Protein AF-A0A3B1AMI7-F1 (afdb_monomer_lite)

Foldseek 3Di:
DDPVLVVLVPQLVVLQVVLVCLVPVPPDPLSVLLSVLSVLRSVLSVLVNVLVVVCVVDPDPVSVVSVVVSVVVNVVSNVSSLVSNLVSLVRSLVVVVPDPPPPPPPPPPDDDDPPDDDDDPDPPPPPDQPLDLDDLVQLQVLLSQLVVLLVVLVVCCVPPPDDVVSVVSNVSSVVSNVSSVVVLLSSLLSLVQLLQVLCVVLVHDQLDNHSCCLRVQCPPPPSVLVSLCSSQLCSQVSLQVSCVSVVHPDGQDNVLSNVLSVLVVVLVDPPSVVVSVCCNSNPSSSVSSSSSSVSSSVSSVSVVVVVD

Sequence (308 aa):
MDFYSITQWIYPVLDLIIMILCFTMLRGRGGIMLGTAFLIMSVFSFSWPISDLLANLYPGDQAEYYYEISTYVGFFTYLISSILIIFGVINISIQLRTNPVSGQVSLQTNNANPYQAPTANIDTSYASYPHNFGNIIFYLIPYTLGLGTISIGLYILFTTYPSDTSLVFILTGLVLILGGSIYLFVIVYRLWAFIINESNRSGLVPSIRTPGQAVGFLFIPLFNFYWVFLVYGKMAVNINAIARQRGATNLMPEGLGVTIPILIVLTIIPYLGFVISLILGLLIVPIFISQAIRMSVSLSQSNQVEST

pLDDT: mean 83.63, std 14.34, range [36.19, 96.88]

Secondary structure (DSSP, 8-state):
--HHHHHHHHHHHHHHHHHHHHHHH--SHHHHHHHHHHHHHHHHHTHHHHHHHHHHHS-SHHHHHHHHHHHHHHHHHHHHHHHHHHHHHHHHHHHHHH-----------PPP-TTPPPPP----------S----THHHHHHHHHHHHHHHHHHHHHHHS-S-HHHHHHHHHHHHHHHHHHHHHHHHHHHHHHHHHHHHHHTT---SSS-HHHHHHGGGSTTHHHHHHIIIIIHHHHHHHHHHHHTT------HHHHHHHHHHHHHTTSTTHHHHHHHHIIIIIHHHHHHHHHHHHHHHHHHHHHHT-

Organism: NCBI:txid652676

Radius of gyration: 24.78 Å; chains: 1; bounding box: 58×41×80 Å

Structure (mmCIF, N/CA/C/O backbone):
data_AF-A0A3B1AMI7-F1
#
_entry.id   AF-A0A3B1AMI7-F1
#
loop_
_atom_site.group_PDB
_atom_site.id
_atom_site.type_symbol
_atom_site.label_atom_id
_atom_site.label_alt_id
_atom_site.label_comp_id
_atom_site.label_asym_id
_atom_site.label_entity_id
_atom_site.label_seq_id
_atom_site.pdbx_PDB_ins_code
_atom_site.Cartn_x
_atom_site.Cartn_y
_atom_site.Cartn_z
_atom_site.occupancy
_atom_site.B_iso_or_equiv
_atom_site.auth_seq_id
_atom_site.auth_comp_id
_atom_site.auth_asym_id
_atom_site.auth_atom_id
_atom_site.pdbx_PDB_model_num
ATOM 1 N N . MET A 1 1 ? 4.886 16.839 -35.634 1.00 60.84 1 MET A N 1
ATOM 2 C CA . MET A 1 1 ? 5.416 16.561 -34.286 1.00 60.84 1 MET A CA 1
ATOM 3 C C . MET A 1 1 ? 4.857 15.208 -33.918 1.00 60.84 1 MET A C 1
ATOM 5 O O . MET A 1 1 ? 3.645 15.097 -33.770 1.00 60.84 1 MET A O 1
ATOM 9 N N . ASP A 1 2 ? 5.696 14.181 -33.939 1.00 84.75 2 ASP A N 1
ATOM 10 C CA . ASP A 1 2 ? 5.226 12.807 -33.785 1.00 84.75 2 ASP A CA 1
ATOM 11 C C . ASP A 1 2 ? 4.868 12.535 -32.325 1.00 84.75 2 ASP A C 1
ATOM 13 O O . ASP A 1 2 ? 5.477 13.082 -31.409 1.00 84.75 2 ASP A O 1
ATOM 17 N N . PHE A 1 3 ? 3.868 11.685 -32.095 1.00 79.31 3 PHE A N 1
ATOM 18 C CA . PHE A 1 3 ? 3.400 11.334 -30.750 1.00 79.31 3 PHE A CA 1
ATOM 19 C C . PHE A 1 3 ? 4.547 10.878 -29.829 1.00 79.31 3 PHE A C 1
ATOM 21 O O . PHE A 1 3 ? 4.565 11.197 -28.642 1.00 79.31 3 PHE A O 1
ATOM 28 N N . TYR A 1 4 ? 5.549 10.213 -30.408 1.00 76.06 4 TYR A N 1
ATOM 29 C CA . TYR A 1 4 ? 6.766 9.783 -29.728 1.00 76.06 4 TYR A CA 1
ATOM 30 C C . TYR A 1 4 ? 7.535 10.941 -29.074 1.00 76.06 4 TYR A C 1
ATOM 32 O O . TYR A 1 4 ? 7.874 10.861 -27.891 1.00 76.06 4 TYR A O 1
ATOM 40 N N . SER A 1 5 ? 7.738 12.058 -29.781 1.00 77.00 5 SER A N 1
ATOM 41 C CA . SER A 1 5 ? 8.480 13.187 -29.212 1.00 77.00 5 SER A CA 1
ATOM 42 C C . SER A 1 5 ? 7.713 13.832 -28.061 1.00 77.00 5 SER A C 1
ATOM 44 O O . SER A 1 5 ? 8.307 14.158 -27.040 1.00 77.00 5 SER A O 1
ATOM 46 N N . ILE A 1 6 ? 6.381 13.916 -28.146 1.00 79.62 6 ILE A N 1
ATOM 47 C CA . ILE A 1 6 ? 5.542 14.420 -27.046 1.00 79.62 6 ILE A CA 1
ATOM 48 C C . ILE A 1 6 ? 5.695 13.542 -25.794 1.00 79.62 6 ILE A C 1
ATOM 50 O O . ILE A 1 6 ? 5.837 14.068 -24.688 1.00 79.62 6 ILE A O 1
ATOM 54 N N . THR A 1 7 ? 5.709 12.214 -25.952 1.00 76.56 7 THR A N 1
ATOM 55 C CA . THR A 1 7 ? 5.853 11.297 -24.809 1.00 76.56 7 THR A CA 1
ATOM 56 C C . THR A 1 7 ? 7.207 11.408 -24.112 1.00 76.56 7 THR A C 1
ATOM 58 O O . THR A 1 7 ? 7.260 11.284 -22.894 1.00 76.56 7 THR A O 1
ATOM 61 N N . GLN A 1 8 ? 8.290 11.723 -24.826 1.00 82.56 8 GLN A N 1
ATOM 62 C CA . GLN A 1 8 ? 9.609 11.875 -24.203 1.00 82.56 8 GLN A CA 1
ATOM 63 C C . GLN A 1 8 ? 9.698 13.096 -23.274 1.00 82.56 8 GLN A C 1
ATOM 65 O O . GLN A 1 8 ? 10.377 13.043 -22.251 1.00 82.56 8 GLN A O 1
ATOM 70 N N . TRP A 1 9 ? 8.977 14.178 -23.580 1.00 84.19 9 TRP A N 1
ATOM 71 C CA . TRP A 1 9 ? 8.972 15.389 -22.749 1.00 84.19 9 TRP A CA 1
ATOM 72 C C . TRP A 1 9 ? 7.997 15.322 -21.570 1.00 84.19 9 TRP A C 1
ATOM 74 O O . TRP A 1 9 ? 8.133 16.097 -20.623 1.00 84.19 9 TRP A O 1
ATOM 84 N N . ILE A 1 10 ? 7.027 14.402 -21.583 1.00 86.94 10 ILE A N 1
ATOM 85 C CA . ILE A 1 10 ? 6.000 14.346 -20.534 1.00 86.94 10 ILE A CA 1
ATOM 86 C C . ILE A 1 10 ? 6.561 13.854 -19.193 1.00 86.94 10 ILE A C 1
ATOM 88 O O . ILE A 1 10 ? 6.197 14.385 -18.145 1.00 86.94 10 ILE A O 1
ATOM 92 N N . TYR A 1 11 ? 7.475 12.881 -19.226 1.00 84.12 11 TYR A N 1
ATOM 93 C CA . TYR A 1 11 ? 8.086 12.286 -18.037 1.00 84.12 11 TYR A CA 1
ATOM 94 C C . TYR A 1 11 ? 8.890 13.295 -17.200 1.00 84.12 11 TYR A C 1
ATOM 96 O O . TYR A 1 11 ? 8.558 13.459 -16.025 1.00 84.12 11 TYR A O 1
ATOM 104 N N . PRO A 1 12 ? 9.865 14.046 -17.758 1.00 86.38 12 PRO A N 1
ATOM 105 C CA . PRO A 1 12 ? 10.635 15.003 -16.964 1.00 86.38 12 PRO A CA 1
ATOM 106 C C . PRO A 1 12 ? 9.773 16.130 -16.389 1.00 86.38 12 PRO A C 1
ATOM 108 O O . PRO A 1 12 ? 10.026 16.581 -15.270 1.00 86.38 12 PRO A O 1
ATOM 111 N N . VAL A 1 13 ? 8.734 16.558 -17.119 1.00 84.88 13 VAL A N 1
ATOM 112 C CA . VAL A 1 13 ? 7.771 17.565 -16.647 1.00 84.88 13 VAL A CA 1
ATOM 113 C C . VAL A 1 13 ? 6.957 17.030 -15.470 1.00 84.88 13 VAL A C 1
ATOM 115 O O . VAL A 1 13 ? 6.789 17.733 -14.473 1.00 84.88 13 VAL A O 1
ATOM 118 N N . LEU A 1 14 ? 6.475 15.790 -15.553 1.00 85.75 14 LEU A N 1
ATOM 119 C CA . LEU A 1 14 ? 5.712 15.156 -14.481 1.00 85.75 14 LEU A CA 1
ATOM 120 C C . LEU A 1 14 ? 6.567 14.964 -13.220 1.00 85.75 14 LEU A C 1
ATOM 122 O O . LEU A 1 14 ? 6.112 15.298 -12.125 1.00 85.75 14 LEU A O 1
ATOM 126 N N . ASP A 1 15 ? 7.820 14.532 -13.372 1.00 88.44 15 ASP A N 1
ATOM 127 C CA . ASP A 1 15 ? 8.773 14.418 -12.261 1.00 88.44 15 ASP A CA 1
ATOM 128 C C . ASP A 1 15 ? 9.023 15.778 -11.584 1.00 88.44 15 ASP A C 1
ATOM 130 O O . ASP A 1 15 ? 9.064 15.868 -10.354 1.00 88.44 15 ASP A O 1
ATOM 134 N N . LEU A 1 16 ? 9.116 16.858 -12.369 1.00 89.25 16 LEU A N 1
ATOM 135 C CA . LEU A 1 16 ? 9.294 18.225 -11.867 1.00 89.25 16 LEU A CA 1
ATOM 136 C C . LEU A 1 16 ? 8.049 18.707 -11.103 1.00 89.25 16 LEU A C 1
ATOM 138 O O . LEU A 1 16 ? 8.167 19.303 -10.030 1.00 89.25 16 LEU A O 1
ATOM 142 N N . ILE A 1 17 ? 6.846 18.395 -11.593 1.00 86.81 17 ILE A N 1
ATOM 143 C CA . ILE A 1 17 ? 5.592 18.695 -10.886 1.00 86.81 17 ILE A CA 1
ATOM 144 C C . ILE A 1 17 ? 5.545 17.960 -9.541 1.00 86.81 17 ILE A C 1
ATOM 146 O O . ILE A 1 17 ? 5.256 18.584 -8.516 1.00 86.81 17 ILE A O 1
ATOM 150 N N . ILE A 1 18 ? 5.863 16.660 -9.513 1.00 84.81 18 ILE A N 1
ATOM 151 C CA . ILE A 1 18 ? 5.889 15.877 -8.267 1.00 84.81 18 ILE A CA 1
ATOM 152 C C . ILE A 1 18 ? 6.947 16.429 -7.308 1.00 84.81 18 ILE A C 1
ATOM 154 O O . ILE A 1 18 ? 6.670 16.584 -6.120 1.00 84.81 18 ILE A O 1
ATOM 158 N N . MET A 1 19 ? 8.123 16.801 -7.813 1.00 93.12 19 MET A N 1
ATOM 159 C CA . MET A 1 19 ? 9.166 17.455 -7.025 1.00 93.12 19 MET A CA 1
ATOM 160 C C . MET A 1 19 ? 8.651 18.745 -6.363 1.00 93.12 19 MET A C 1
ATOM 162 O O . MET A 1 19 ? 8.814 18.916 -5.151 1.00 93.12 19 MET A O 1
ATOM 166 N N . ILE A 1 20 ? 7.997 19.636 -7.121 1.00 87.06 20 ILE A N 1
ATOM 167 C CA . ILE A 1 20 ? 7.407 20.874 -6.580 1.00 87.06 20 ILE A CA 1
ATOM 168 C C . ILE A 1 20 ? 6.352 20.543 -5.519 1.00 87.06 20 ILE A C 1
ATOM 170 O O . ILE A 1 20 ? 6.347 21.157 -4.449 1.00 87.06 20 ILE A O 1
ATOM 174 N N . LEU A 1 21 ? 5.486 19.557 -5.764 1.00 82.12 21 LEU A N 1
ATOM 175 C CA . LEU A 1 21 ? 4.481 19.115 -4.791 1.00 82.12 21 LEU A CA 1
ATOM 176 C C . LEU A 1 21 ? 5.125 18.579 -3.508 1.00 82.12 21 LEU A C 1
ATOM 178 O O . LEU A 1 21 ? 4.680 18.922 -2.412 1.00 82.12 21 LEU A O 1
ATOM 182 N N . CYS A 1 22 ? 6.202 17.800 -3.612 1.00 84.31 22 CYS A N 1
ATOM 183 C CA . CYS A 1 22 ? 6.936 17.317 -2.448 1.00 84.31 22 CYS A CA 1
ATOM 184 C C . CYS A 1 22 ? 7.530 18.474 -1.635 1.00 84.31 22 CYS A C 1
ATOM 186 O O . CYS A 1 22 ? 7.367 18.493 -0.416 1.00 84.31 22 CYS A O 1
ATOM 188 N N . PHE A 1 23 ? 8.153 19.466 -2.278 1.00 85.00 23 PHE A N 1
ATOM 189 C CA . PHE A 1 23 ? 8.721 20.613 -1.560 1.00 85.00 23 PHE A CA 1
ATOM 190 C C . PHE A 1 23 ? 7.662 21.545 -0.960 1.00 85.00 23 PHE A C 1
ATOM 192 O O . PHE A 1 23 ? 7.884 22.115 0.109 1.00 85.00 23 PHE A O 1
ATOM 199 N N . THR A 1 24 ? 6.516 21.705 -1.622 1.00 80.81 24 THR A N 1
ATOM 200 C CA . THR A 1 24 ? 5.463 22.635 -1.185 1.00 80.81 24 THR A CA 1
ATOM 201 C C . THR A 1 24 ? 4.526 22.027 -0.144 1.00 80.81 24 THR A C 1
ATOM 203 O O . THR A 1 24 ? 4.186 22.699 0.830 1.00 80.81 24 THR A O 1
ATOM 206 N N . MET A 1 25 ? 4.122 20.763 -0.308 1.00 83.00 25 MET A N 1
ATOM 207 C CA . MET A 1 25 ? 3.104 20.136 0.542 1.00 83.00 25 MET A CA 1
ATOM 208 C C . MET A 1 25 ? 3.685 19.317 1.698 1.00 83.00 25 MET A C 1
ATOM 210 O O . MET A 1 25 ? 3.048 19.207 2.747 1.00 83.00 25 MET A O 1
ATOM 214 N N . LEU A 1 26 ? 4.888 18.752 1.554 1.00 83.31 26 LEU A N 1
ATOM 215 C CA . LEU A 1 26 ? 5.499 17.902 2.580 1.00 83.31 26 LEU A CA 1
ATOM 216 C C . LEU A 1 26 ? 6.551 18.697 3.364 1.00 83.31 26 LEU A C 1
ATOM 218 O O . LEU A 1 26 ? 7.755 18.587 3.142 1.00 83.31 26 LEU A O 1
ATOM 222 N N . ARG A 1 27 ? 6.101 19.506 4.331 1.00 76.50 27 ARG A N 1
ATOM 223 C CA . ARG A 1 27 ? 7.009 20.208 5.253 1.00 76.50 27 ARG A CA 1
ATOM 224 C C . ARG A 1 27 ? 7.709 19.211 6.184 1.00 76.50 27 ARG A C 1
ATOM 226 O O . ARG A 1 27 ? 7.075 18.617 7.050 1.00 76.50 27 ARG A O 1
ATOM 233 N N . GLY A 1 28 ? 9.026 19.060 6.042 1.00 84.44 28 GLY A N 1
ATOM 234 C CA . GLY A 1 28 ? 9.852 18.255 6.947 1.00 84.44 28 GLY A CA 1
ATOM 235 C C . GLY A 1 28 ? 11.052 17.594 6.271 1.00 84.44 28 GLY A C 1
ATOM 236 O O . GLY A 1 28 ? 11.227 17.676 5.058 1.00 84.44 28 GLY A O 1
ATOM 237 N N . ARG A 1 29 ? 11.878 16.895 7.063 1.00 81.69 29 ARG A N 1
ATOM 238 C CA . ARG A 1 29 ? 13.069 16.184 6.559 1.00 81.69 29 ARG A CA 1
ATOM 239 C C . ARG A 1 29 ? 12.714 15.121 5.515 1.00 81.69 29 ARG A C 1
ATOM 241 O O . ARG A 1 29 ? 13.437 14.970 4.538 1.00 81.69 29 ARG A O 1
ATOM 248 N N . GLY A 1 30 ? 11.590 14.426 5.696 1.00 78.94 30 GLY A N 1
ATOM 249 C CA . GLY A 1 30 ? 11.144 13.405 4.748 1.00 78.94 30 GLY A CA 1
ATOM 250 C C . GLY A 1 30 ? 10.641 13.975 3.417 1.00 78.94 30 GLY A C 1
ATOM 251 O O . GLY A 1 30 ? 10.909 13.392 2.371 1.00 78.94 30 GLY A O 1
ATOM 252 N N . GLY A 1 31 ? 9.997 15.148 3.438 1.00 82.75 31 GLY A N 1
ATOM 253 C CA . GLY A 1 31 ? 9.585 15.848 2.218 1.00 82.75 31 GLY A CA 1
ATOM 254 C C . GLY A 1 31 ? 10.765 16.377 1.406 1.00 82.75 31 GLY A C 1
ATOM 255 O O . GLY A 1 31 ? 10.770 16.230 0.189 1.00 82.75 31 GLY A O 1
ATOM 256 N N . ILE A 1 32 ? 11.811 16.884 2.075 1.00 89.38 32 ILE A N 1
ATOM 257 C CA . ILE A 1 32 ? 13.065 17.283 1.412 1.00 89.38 32 ILE A CA 1
ATOM 258 C C . ILE A 1 32 ? 13.704 16.076 0.719 1.00 89.38 32 ILE A C 1
ATOM 260 O O . ILE A 1 32 ? 14.049 16.170 -0.453 1.00 89.38 32 ILE A O 1
ATOM 264 N N . MET A 1 33 ? 13.822 14.930 1.398 1.00 87.25 33 MET A N 1
ATOM 265 C CA . MET A 1 33 ? 14.400 13.717 0.799 1.00 87.25 33 MET A CA 1
ATOM 266 C C . MET A 1 33 ? 13.621 13.238 -0.433 1.00 87.25 33 MET A C 1
ATOM 268 O O . MET A 1 33 ? 14.236 12.952 -1.458 1.00 87.25 33 MET A O 1
ATOM 272 N N . LEU A 1 34 ? 12.283 13.224 -0.366 1.00 86.81 34 LEU A N 1
ATOM 273 C CA . LEU A 1 34 ? 11.427 12.903 -1.515 1.00 86.81 34 LEU A CA 1
ATOM 274 C C . LEU A 1 34 ? 11.598 13.912 -2.653 1.00 86.81 34 LEU A C 1
ATOM 276 O O . LEU A 1 34 ? 11.837 13.509 -3.787 1.00 86.81 34 LEU A O 1
ATOM 280 N N . GLY A 1 35 ? 11.547 15.212 -2.354 1.00 89.44 35 GLY A N 1
ATOM 281 C CA . GLY A 1 35 ? 11.763 16.265 -3.347 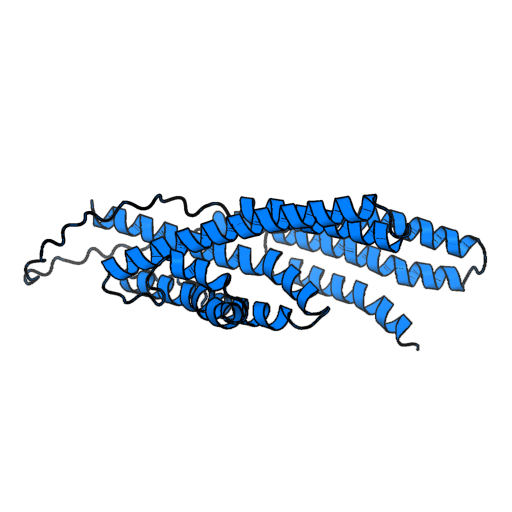1.00 89.44 35 GLY A CA 1
ATOM 282 C C . GLY A 1 35 ? 13.128 16.142 -4.026 1.00 89.44 35 GLY A C 1
ATOM 283 O O . GLY A 1 35 ? 13.220 16.245 -5.243 1.00 89.44 35 GLY A O 1
ATOM 284 N N . THR A 1 36 ? 14.178 15.818 -3.270 1.00 90.44 36 THR A N 1
ATOM 285 C CA . THR A 1 36 ? 15.527 15.614 -3.825 1.00 90.44 36 THR A CA 1
ATOM 286 C C . THR A 1 36 ? 15.578 14.391 -4.745 1.00 90.44 36 THR A C 1
ATOM 288 O O . THR A 1 36 ? 16.195 14.446 -5.804 1.00 90.44 36 THR A O 1
ATOM 291 N N . ALA A 1 37 ? 14.896 13.299 -4.388 1.00 89.75 37 ALA A N 1
ATOM 292 C CA . ALA A 1 37 ? 14.826 12.106 -5.228 1.00 89.75 37 ALA A CA 1
ATOM 293 C C . ALA A 1 37 ? 14.123 12.369 -6.570 1.00 89.75 37 ALA A C 1
ATOM 295 O O . ALA A 1 37 ? 14.611 11.938 -7.617 1.00 89.75 37 ALA A O 1
ATOM 296 N N . PHE A 1 38 ? 13.002 13.100 -6.544 1.00 90.44 38 PHE A N 1
ATOM 297 C CA . PHE A 1 38 ? 12.269 13.486 -7.753 1.00 90.44 38 PHE A CA 1
ATOM 298 C C . PHE A 1 38 ? 13.012 14.533 -8.584 1.00 90.44 38 PHE A C 1
ATOM 300 O O . PHE A 1 38 ? 12.949 14.471 -9.805 1.00 90.44 38 PHE A O 1
ATOM 307 N N . LEU A 1 39 ? 13.776 15.436 -7.960 1.00 91.19 39 LEU A N 1
ATOM 308 C CA . LEU A 1 39 ? 14.684 16.335 -8.678 1.00 91.19 39 LEU A CA 1
ATOM 309 C C . LEU A 1 39 ? 15.724 15.532 -9.469 1.00 91.19 39 LEU A C 1
ATOM 311 O O . LEU A 1 39 ? 15.912 15.771 -10.657 1.00 91.19 39 LEU A O 1
ATOM 315 N N . ILE A 1 40 ? 16.371 14.563 -8.815 1.00 90.44 40 ILE A N 1
ATOM 316 C CA . ILE A 1 40 ? 17.375 13.698 -9.442 1.00 90.44 40 ILE A CA 1
ATOM 317 C C . ILE A 1 40 ? 16.755 12.908 -10.608 1.00 90.44 40 ILE A C 1
ATOM 319 O O . ILE A 1 40 ? 17.350 12.850 -11.683 1.00 90.44 40 ILE A O 1
ATOM 323 N N . MET A 1 41 ? 15.546 12.358 -10.428 1.00 89.94 41 MET A N 1
ATOM 324 C CA . MET A 1 41 ? 14.834 11.673 -11.514 1.00 89.94 41 MET A CA 1
ATOM 325 C C . MET A 1 41 ? 14.454 12.626 -12.644 1.00 89.94 41 MET A C 1
ATOM 327 O O . MET A 1 41 ? 14.696 12.286 -13.789 1.00 89.94 41 MET A O 1
ATOM 331 N N . SER A 1 42 ? 13.961 13.833 -12.351 1.00 90.81 42 SER A N 1
ATOM 332 C CA . SER A 1 42 ? 13.604 14.823 -13.375 1.00 90.81 42 SER A CA 1
ATOM 333 C C . SER A 1 42 ? 14.814 15.215 -14.225 1.00 90.81 42 SER A C 1
ATOM 335 O O . SER A 1 42 ? 14.740 15.166 -15.452 1.00 90.81 42 SER A O 1
ATOM 337 N N . VAL A 1 43 ? 15.954 15.520 -13.589 1.00 89.31 43 VAL A N 1
ATOM 338 C CA . VAL A 1 43 ? 17.211 15.840 -14.291 1.00 89.31 43 VAL A CA 1
ATOM 339 C C . VAL A 1 43 ? 17.635 14.689 -15.200 1.00 89.31 43 VAL A C 1
ATOM 341 O O . VAL A 1 43 ? 18.038 14.923 -16.339 1.00 89.31 43 VAL A O 1
ATOM 344 N N . PHE A 1 44 ? 17.507 13.447 -14.734 1.00 89.25 44 PHE A N 1
ATOM 345 C CA . PHE A 1 44 ? 17.833 12.290 -15.556 1.00 89.25 44 PHE A CA 1
ATOM 346 C C . PHE A 1 44 ? 16.802 12.028 -16.663 1.00 89.25 44 PHE A C 1
ATOM 348 O O . PHE A 1 44 ? 17.184 11.709 -17.783 1.00 89.25 44 PHE A O 1
ATOM 355 N N . SER A 1 45 ? 15.513 12.238 -16.415 1.00 88.00 45 SER A N 1
ATOM 356 C CA . SER A 1 45 ? 14.454 12.134 -17.423 1.00 88.00 45 SER A CA 1
ATOM 357 C C . SER A 1 45 ? 14.662 13.134 -18.573 1.00 88.00 45 SER A C 1
ATOM 359 O O . SER A 1 45 ? 14.301 12.834 -19.708 1.00 88.00 45 SER A O 1
ATOM 361 N N . PHE A 1 46 ? 15.311 14.282 -18.328 1.00 88.25 46 PHE A N 1
ATOM 362 C CA . PHE A 1 46 ? 15.746 15.207 -19.388 1.00 88.25 46 PHE A CA 1
ATOM 363 C C . PHE A 1 46 ? 16.929 14.692 -20.219 1.00 88.25 46 PHE A C 1
ATOM 365 O O . PHE A 1 46 ? 17.128 15.173 -21.335 1.00 88.25 46 PHE A O 1
ATOM 372 N N . SER A 1 47 ? 17.702 13.721 -19.725 1.00 86.62 47 SER A N 1
ATOM 373 C CA . SER A 1 47 ? 18.838 13.175 -20.475 1.00 86.62 47 SER A CA 1
ATOM 374 C C . SER A 1 47 ? 18.392 12.458 -21.750 1.00 86.62 47 SER A C 1
ATOM 376 O O . SER A 1 47 ? 19.058 12.597 -22.765 1.00 86.62 47 SER A O 1
ATOM 378 N N . TRP A 1 48 ? 17.232 11.792 -21.747 1.00 84.38 48 TRP A N 1
ATOM 379 C CA . TRP A 1 48 ? 16.709 11.068 -22.911 1.00 84.38 48 TRP A CA 1
ATOM 380 C C . TRP A 1 48 ? 16.397 11.979 -24.113 1.00 84.38 48 TRP A C 1
ATOM 382 O O . TRP A 1 48 ? 16.953 11.732 -25.184 1.00 84.38 48 TRP A O 1
ATOM 392 N N . PRO A 1 49 ? 15.596 13.058 -23.975 1.00 86.50 49 PRO A N 1
ATOM 393 C CA . PRO A 1 49 ? 15.402 14.025 -25.057 1.00 86.50 49 PRO A CA 1
ATOM 394 C C . PRO A 1 49 ? 16.705 14.677 -25.537 1.00 86.50 49 PRO A C 1
ATOM 396 O O . PRO A 1 49 ? 16.850 14.975 -26.720 1.00 86.50 49 PRO A O 1
ATOM 399 N N . ILE A 1 50 ? 17.658 14.912 -24.627 1.00 83.31 50 ILE A N 1
ATOM 400 C CA . ILE A 1 50 ? 18.962 15.493 -24.974 1.00 83.31 50 ILE A CA 1
ATOM 401 C C . ILE A 1 50 ? 19.803 14.492 -25.771 1.00 83.31 50 ILE A C 1
ATOM 403 O O . ILE A 1 50 ? 20.396 14.876 -26.776 1.00 83.31 50 ILE A O 1
ATOM 407 N N . SER A 1 51 ? 19.837 13.222 -25.363 1.00 83.75 51 SER A N 1
ATOM 408 C CA . SER A 1 51 ? 20.508 12.146 -26.095 1.00 83.75 51 SER A CA 1
ATOM 409 C C . SER A 1 51 ? 19.932 11.992 -27.500 1.00 83.75 51 SER A C 1
ATOM 411 O O . SER A 1 51 ? 20.706 11.884 -28.446 1.00 83.75 51 SER A O 1
ATOM 413 N N . ASP A 1 52 ? 18.608 12.071 -27.658 1.00 85.88 52 ASP A N 1
ATOM 414 C CA . ASP A 1 52 ? 17.956 12.014 -28.972 1.00 85.88 52 ASP A CA 1
ATOM 415 C C . ASP A 1 52 ? 18.307 13.234 -29.843 1.00 85.88 52 ASP A C 1
ATOM 417 O O . ASP A 1 52 ? 18.648 13.106 -31.020 1.00 85.88 52 ASP A O 1
ATOM 421 N N . LEU A 1 53 ? 18.326 14.437 -29.258 1.00 86.31 53 LEU A N 1
ATOM 422 C CA . LEU A 1 53 ? 18.753 15.652 -29.958 1.00 86.31 53 LEU A CA 1
ATOM 423 C C . LEU A 1 53 ? 20.225 15.574 -30.405 1.00 86.31 53 LEU A C 1
ATOM 425 O O . LEU A 1 53 ? 20.548 15.950 -31.531 1.00 86.31 53 LEU A O 1
ATOM 429 N N . LEU A 1 54 ? 21.112 15.065 -29.546 1.00 83.31 54 LEU A N 1
ATOM 430 C CA . LEU A 1 54 ? 22.531 14.876 -29.856 1.00 83.31 54 LEU A CA 1
ATOM 431 C C . LEU A 1 54 ? 22.750 13.788 -30.913 1.00 83.31 54 LEU A C 1
ATOM 433 O O . LEU A 1 54 ? 23.560 13.988 -31.818 1.00 83.31 54 LEU A O 1
ATOM 437 N N . ALA A 1 55 ? 22.006 12.683 -30.844 1.00 85.19 55 ALA A N 1
ATOM 438 C CA . ALA A 1 55 ? 22.054 11.611 -31.835 1.00 85.19 55 ALA A CA 1
ATOM 439 C C . ALA A 1 55 ? 21.648 12.110 -33.232 1.00 85.19 55 ALA A C 1
ATOM 441 O O . ALA A 1 55 ? 22.274 11.747 -34.226 1.00 85.19 55 ALA A O 1
ATOM 442 N N . ASN A 1 56 ? 20.654 13.002 -33.309 1.00 87.38 56 ASN A N 1
ATOM 443 C CA . ASN A 1 56 ? 20.247 13.635 -34.566 1.00 87.38 56 ASN A CA 1
ATOM 444 C C . ASN A 1 56 ? 21.297 14.621 -35.117 1.00 87.38 56 ASN A C 1
ATOM 446 O O . ASN A 1 56 ? 21.383 14.809 -36.330 1.00 87.38 56 ASN A O 1
ATOM 450 N N . LEU A 1 57 ? 22.095 15.256 -34.250 1.00 90.12 57 LEU A N 1
ATOM 451 C CA . LEU A 1 57 ? 23.171 16.175 -34.649 1.00 90.12 57 LEU A CA 1
ATOM 452 C C . LEU A 1 57 ? 24.441 15.445 -35.112 1.00 90.12 57 LEU A C 1
ATOM 454 O O . LEU A 1 57 ? 25.145 15.952 -35.986 1.00 90.12 57 LEU A O 1
ATOM 458 N N . TYR A 1 58 ? 24.727 14.269 -34.547 1.00 88.50 58 TYR A N 1
ATOM 459 C CA . TYR A 1 58 ? 25.922 13.469 -34.832 1.00 88.50 58 TYR A CA 1
ATOM 460 C C . TYR A 1 58 ? 25.549 12.036 -35.249 1.00 88.50 58 TYR A C 1
ATOM 462 O O . TYR A 1 58 ? 25.709 11.100 -34.462 1.00 88.50 58 TYR A O 1
ATOM 470 N N . PRO A 1 59 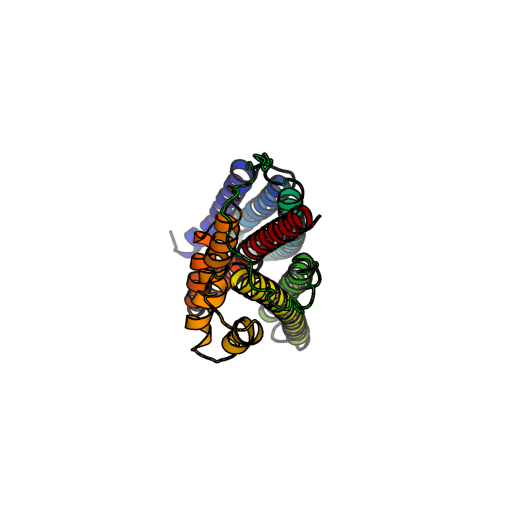? 25.053 11.842 -36.484 1.00 85.62 59 PRO A N 1
ATOM 471 C CA . PRO A 1 59 ? 24.663 10.523 -36.967 1.00 85.62 59 PRO A CA 1
ATOM 472 C C . PRO A 1 59 ? 25.877 9.593 -37.134 1.00 85.62 59 PRO A C 1
ATOM 474 O O . PRO A 1 59 ? 26.919 10.001 -37.649 1.00 85.62 59 PRO A O 1
ATOM 477 N N . GLY A 1 60 ? 25.724 8.329 -36.729 1.00 88.31 60 GLY A N 1
ATOM 478 C CA . GLY A 1 60 ? 26.738 7.271 -36.841 1.00 88.31 60 GLY A CA 1
ATOM 479 C C . GLY A 1 60 ? 27.018 6.572 -35.508 1.00 88.31 60 GLY A C 1
ATOM 480 O O . GLY A 1 60 ? 26.254 6.716 -34.555 1.00 88.31 60 GLY A O 1
ATOM 481 N N . ASP A 1 61 ? 28.142 5.856 -35.427 1.00 86.56 61 ASP A N 1
ATOM 482 C CA . ASP A 1 61 ? 28.529 5.007 -34.282 1.00 86.56 61 ASP A CA 1
ATOM 483 C C . ASP A 1 61 ? 28.607 5.760 -32.937 1.00 86.56 61 ASP A C 1
ATOM 485 O O . ASP A 1 61 ? 28.514 5.166 -31.865 1.00 86.56 61 ASP A O 1
ATOM 489 N N . GLN A 1 62 ? 28.747 7.091 -32.963 1.00 83.25 62 GLN A N 1
ATOM 490 C CA . GLN A 1 62 ? 28.771 7.897 -31.739 1.00 83.25 62 GLN A CA 1
ATOM 491 C C . GLN A 1 62 ? 27.403 7.992 -31.055 1.00 83.25 62 GLN A C 1
ATOM 493 O O . GLN A 1 62 ? 27.355 8.114 -29.832 1.00 83.25 62 GLN A O 1
ATOM 498 N N . ALA A 1 63 ? 26.297 7.899 -31.799 1.00 81.31 63 ALA A N 1
ATOM 499 C CA . ALA A 1 63 ? 24.956 7.942 -31.221 1.00 81.31 63 ALA A CA 1
ATOM 500 C C . ALA A 1 63 ? 24.699 6.736 -30.300 1.00 81.31 63 ALA A C 1
ATOM 502 O O . ALA A 1 63 ? 24.192 6.909 -29.192 1.00 81.31 63 ALA A O 1
ATOM 503 N N . GLU A 1 64 ? 25.112 5.534 -30.717 1.00 85.19 64 GLU A N 1
ATOM 504 C CA . GLU A 1 64 ? 24.976 4.306 -29.920 1.00 85.19 64 GLU A CA 1
ATOM 505 C C . GLU A 1 64 ? 25.732 4.410 -28.589 1.00 85.19 64 GLU A C 1
ATOM 507 O O . GLU A 1 64 ? 25.183 4.087 -27.533 1.00 85.19 64 GLU A O 1
ATOM 512 N N . TYR A 1 65 ? 26.942 4.974 -28.618 1.00 85.56 65 TYR A N 1
ATOM 513 C CA . TYR A 1 65 ? 27.751 5.202 -27.420 1.00 85.56 65 TYR A CA 1
ATOM 514 C C . TYR A 1 65 ? 27.062 6.130 -26.401 1.00 85.56 65 TYR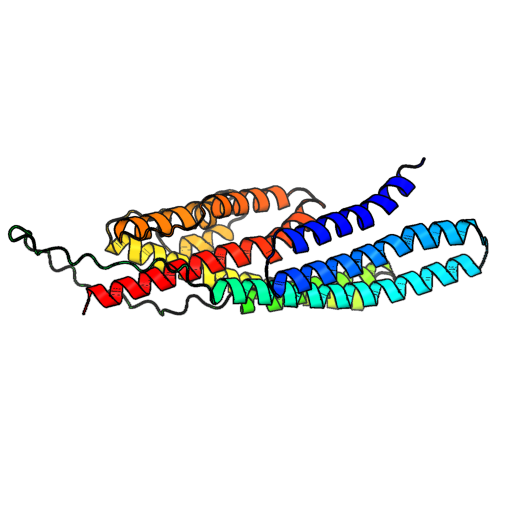 A C 1
ATOM 516 O O . TYR A 1 65 ? 27.094 5.872 -25.194 1.00 85.56 65 TYR A O 1
ATOM 524 N N . TYR A 1 66 ? 26.387 7.192 -26.859 1.00 80.62 66 TYR A N 1
ATOM 525 C CA . TYR A 1 66 ? 25.637 8.085 -25.967 1.00 80.62 66 TYR A CA 1
ATOM 526 C C . TYR A 1 66 ? 24.428 7.399 -25.321 1.00 80.62 66 TYR A C 1
ATOM 528 O O . TYR A 1 66 ? 24.158 7.637 -24.139 1.00 80.62 66 TYR A O 1
ATOM 536 N N . TYR A 1 67 ? 23.717 6.540 -26.057 1.00 83.31 67 TYR A N 1
ATOM 537 C CA . TYR A 1 67 ? 22.595 5.773 -25.508 1.00 83.31 67 TYR A CA 1
ATOM 538 C C . TYR A 1 67 ? 23.050 4.756 -24.463 1.00 83.31 67 TYR A C 1
ATOM 540 O O . TYR A 1 67 ? 22.413 4.623 -23.413 1.00 83.31 67 TYR A O 1
ATOM 548 N N . GLU A 1 68 ? 24.171 4.080 -24.709 1.00 85.00 68 GLU A N 1
ATOM 549 C CA . GLU A 1 68 ? 24.731 3.112 -23.771 1.00 85.00 68 GLU A CA 1
ATOM 550 C C . GLU A 1 68 ? 25.149 3.788 -22.451 1.00 85.00 68 GLU A C 1
ATOM 552 O O . GLU A 1 68 ? 24.722 3.364 -21.372 1.00 85.00 68 GLU A O 1
ATOM 557 N N . ILE A 1 69 ? 25.882 4.907 -22.517 1.00 83.94 69 ILE A N 1
ATOM 558 C CA . ILE A 1 69 ? 26.247 5.684 -21.319 1.00 83.94 69 ILE A CA 1
ATOM 559 C C . ILE A 1 69 ? 25.005 6.179 -20.578 1.00 83.94 69 ILE A C 1
ATOM 561 O O . ILE A 1 69 ? 24.926 6.034 -19.355 1.00 83.94 69 ILE A O 1
ATOM 565 N N . SER A 1 70 ? 24.040 6.760 -21.298 1.00 83.00 70 SER A N 1
ATOM 566 C CA . SER A 1 70 ? 22.810 7.284 -20.694 1.00 83.00 70 SER A CA 1
ATOM 567 C C . SER A 1 70 ? 22.052 6.186 -19.943 1.00 83.00 70 SER A C 1
ATOM 569 O O . SER A 1 70 ? 21.616 6.392 -18.811 1.00 83.00 70 SER A O 1
ATOM 571 N N . THR A 1 71 ? 22.004 4.975 -20.505 1.00 84.31 71 THR A N 1
ATOM 572 C CA . THR A 1 71 ? 21.359 3.812 -19.880 1.00 84.31 71 THR A CA 1
ATOM 573 C C . THR A 1 71 ? 22.023 3.427 -18.554 1.00 84.31 71 THR A C 1
ATOM 575 O O . THR A 1 71 ? 21.329 3.276 -17.543 1.00 84.31 71 THR A O 1
ATOM 578 N N . TYR A 1 72 ? 23.357 3.319 -18.512 1.00 84.00 72 TYR A N 1
ATOM 579 C CA . TYR A 1 72 ? 24.070 2.985 -17.272 1.00 84.00 72 TYR A CA 1
ATOM 580 C C . TYR A 1 72 ? 23.931 4.075 -16.209 1.00 84.00 72 TYR A C 1
ATOM 582 O O . TYR A 1 72 ? 23.637 3.772 -15.050 1.00 84.00 72 TYR A O 1
ATOM 590 N N . VAL A 1 73 ? 24.112 5.343 -16.593 1.00 82.25 73 VAL A N 1
ATOM 591 C CA . VAL A 1 73 ? 23.942 6.480 -15.677 1.00 82.25 73 VAL A CA 1
ATOM 592 C C . VAL A 1 73 ? 22.524 6.478 -15.113 1.00 82.25 73 VAL A C 1
ATOM 594 O O . VAL A 1 73 ? 22.353 6.567 -13.897 1.00 82.25 73 VAL A O 1
ATOM 597 N N . GLY A 1 74 ? 21.525 6.258 -15.968 1.00 84.44 74 GLY A N 1
ATOM 598 C CA . GLY A 1 74 ? 20.126 6.171 -15.576 1.00 84.44 74 GLY A CA 1
ATOM 599 C C . GLY A 1 74 ? 19.848 5.115 -14.542 1.00 84.44 74 GLY A C 1
ATOM 600 O O . GLY A 1 74 ? 19.214 5.405 -13.529 1.00 84.44 74 GLY A O 1
ATOM 601 N N . PHE A 1 75 ? 20.374 3.912 -14.746 1.00 84.56 75 PHE A N 1
ATOM 602 C CA . PHE A 1 75 ? 20.225 2.830 -13.784 1.00 84.56 75 PHE A CA 1
ATOM 603 C C . PHE A 1 75 ? 20.717 3.230 -12.382 1.00 84.56 75 PHE A C 1
ATOM 605 O O . PHE A 1 75 ? 19.977 3.100 -11.401 1.00 84.56 75 PHE A O 1
ATOM 612 N N . PHE A 1 76 ? 21.933 3.776 -12.273 1.00 82.56 76 PHE A N 1
ATOM 613 C CA . PHE A 1 76 ? 22.475 4.212 -10.980 1.00 82.56 76 PHE A CA 1
ATOM 614 C C . PHE A 1 76 ? 21.694 5.386 -10.390 1.00 82.56 76 PHE A C 1
ATOM 616 O O . PHE A 1 76 ? 21.450 5.422 -9.180 1.00 82.56 76 PHE A O 1
ATOM 623 N N . THR A 1 77 ? 21.261 6.327 -11.228 1.00 86.06 77 THR A N 1
ATOM 624 C CA . THR A 1 77 ? 20.442 7.457 -10.797 1.00 86.06 77 THR A CA 1
ATOM 625 C C . THR A 1 77 ? 19.095 6.997 -10.233 1.00 86.06 77 THR A C 1
ATOM 627 O O . THR A 1 77 ? 18.727 7.412 -9.132 1.00 86.06 77 THR A O 1
ATOM 630 N N . TYR A 1 78 ? 18.402 6.073 -10.904 1.00 84.81 78 TYR A N 1
ATOM 631 C CA . TYR A 1 78 ? 17.156 5.487 -10.401 1.00 84.81 78 TYR A CA 1
ATOM 632 C C . TYR A 1 78 ? 17.360 4.719 -9.095 1.00 84.81 78 TYR A C 1
ATOM 63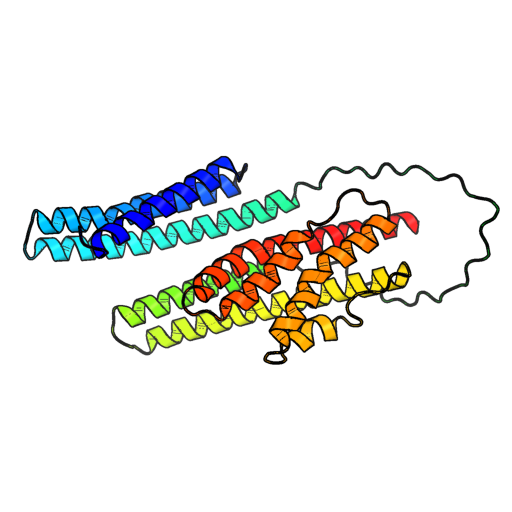4 O O . TYR A 1 78 ? 16.505 4.786 -8.208 1.00 84.81 78 TYR A O 1
ATOM 642 N N . LEU A 1 79 ? 18.493 4.031 -8.933 1.00 80.88 79 LEU A N 1
ATOM 643 C CA . LEU A 1 79 ? 18.822 3.326 -7.696 1.00 80.88 79 LEU A CA 1
ATOM 644 C C . LEU A 1 79 ? 19.002 4.305 -6.525 1.00 80.88 79 LEU A C 1
ATOM 646 O O . LEU A 1 79 ? 18.398 4.117 -5.466 1.00 80.88 79 LEU A O 1
ATOM 650 N N . ILE A 1 80 ? 19.761 5.387 -6.725 1.00 85.12 80 ILE A N 1
ATOM 651 C CA . ILE A 1 80 ? 19.956 6.441 -5.715 1.00 85.12 80 ILE A CA 1
ATOM 652 C C . ILE A 1 80 ? 18.621 7.111 -5.366 1.00 85.12 80 ILE A C 1
ATOM 654 O O . ILE A 1 80 ? 18.288 7.247 -4.184 1.00 85.12 80 ILE A O 1
ATOM 658 N N . SER A 1 81 ? 17.824 7.480 -6.370 1.00 88.75 81 SER A N 1
ATOM 659 C CA . SER A 1 81 ? 16.507 8.084 -6.150 1.00 88.75 81 SER A CA 1
ATOM 660 C C . SER A 1 81 ? 15.558 7.145 -5.411 1.00 88.75 81 SER A C 1
ATOM 662 O O . SER A 1 81 ? 14.866 7.583 -4.494 1.00 88.75 81 SER A O 1
ATOM 664 N N . SER A 1 82 ? 15.569 5.848 -5.722 1.00 82.00 82 SER A N 1
ATOM 665 C CA . SER A 1 82 ? 14.754 4.850 -5.017 1.00 82.00 82 SER A CA 1
ATOM 666 C C . SER A 1 82 ? 15.120 4.764 -3.535 1.00 82.00 82 SER A C 1
ATOM 668 O O . SER A 1 82 ? 14.237 4.758 -2.676 1.00 82.00 82 SER A O 1
ATOM 670 N N . ILE A 1 83 ? 16.417 4.773 -3.211 1.00 84.06 83 ILE A N 1
ATOM 671 C CA . ILE A 1 83 ? 16.898 4.801 -1.823 1.00 84.06 83 ILE A CA 1
ATOM 672 C C . ILE A 1 83 ? 16.402 6.067 -1.108 1.00 84.06 83 ILE A C 1
ATOM 674 O O . ILE A 1 83 ? 15.867 5.983 0.000 1.00 84.06 83 ILE A O 1
ATOM 678 N N . LEU A 1 84 ? 16.522 7.236 -1.743 1.00 85.00 84 LEU A N 1
ATOM 679 C CA . LEU A 1 84 ? 16.066 8.506 -1.170 1.00 85.00 84 LEU A CA 1
ATOM 680 C C . LEU A 1 84 ? 14.548 8.554 -0.961 1.00 85.00 84 LEU A C 1
ATOM 682 O O . LEU A 1 84 ? 14.099 9.054 0.072 1.00 85.00 84 LEU A O 1
ATOM 686 N N . ILE A 1 85 ? 13.760 7.992 -1.881 1.00 86.69 85 ILE A N 1
ATOM 687 C CA . ILE A 1 85 ? 12.305 7.843 -1.725 1.00 86.69 85 ILE A CA 1
ATOM 688 C C . ILE A 1 85 ? 11.999 6.995 -0.492 1.00 86.69 85 ILE A C 1
ATOM 690 O O . ILE A 1 85 ? 11.197 7.408 0.347 1.00 86.69 85 ILE A O 1
ATOM 694 N N . ILE A 1 86 ? 12.667 5.847 -0.337 1.00 81.38 86 ILE A N 1
ATOM 695 C CA . ILE A 1 86 ? 12.471 4.954 0.812 1.00 81.38 86 ILE A CA 1
ATOM 696 C C . ILE A 1 86 ? 12.779 5.693 2.119 1.00 81.38 86 ILE A C 1
ATOM 698 O O . ILE A 1 86 ? 11.945 5.721 3.028 1.00 81.38 86 ILE A O 1
ATOM 702 N N . PHE A 1 87 ? 13.937 6.351 2.213 1.00 83.06 87 PHE A N 1
ATOM 703 C CA . PHE A 1 87 ? 14.299 7.124 3.404 1.00 83.06 87 PHE A CA 1
ATOM 704 C C . PHE A 1 87 ? 13.356 8.304 3.654 1.00 83.06 87 PHE A C 1
ATOM 706 O O . PHE A 1 87 ? 13.031 8.590 4.811 1.00 83.06 87 PHE A O 1
ATOM 713 N N . GLY A 1 88 ? 12.880 8.967 2.601 1.00 83.88 88 GLY A N 1
ATOM 714 C CA . GLY A 1 88 ? 11.899 10.043 2.698 1.00 83.88 88 GLY A CA 1
ATOM 715 C C . GLY A 1 88 ? 10.574 9.557 3.285 1.00 83.88 88 GLY A C 1
ATOM 716 O O . GLY A 1 88 ? 10.087 10.136 4.259 1.00 83.88 88 GLY A O 1
ATOM 717 N N . VAL A 1 89 ? 10.040 8.440 2.782 1.00 81.75 89 VAL A N 1
ATOM 718 C CA . VAL A 1 89 ? 8.802 7.815 3.284 1.00 81.75 89 VAL A CA 1
ATOM 719 C C . VAL A 1 89 ? 8.957 7.345 4.734 1.00 81.75 89 VAL A C 1
ATOM 721 O O . VAL A 1 89 ? 8.059 7.570 5.555 1.00 81.75 89 VAL A O 1
ATOM 724 N N . ILE A 1 90 ? 10.101 6.751 5.091 1.00 79.69 90 ILE A N 1
ATOM 725 C CA . ILE A 1 90 ? 10.401 6.360 6.478 1.00 79.69 90 ILE A CA 1
ATOM 726 C C . ILE A 1 90 ? 10.407 7.595 7.387 1.00 79.69 90 ILE A C 1
ATOM 728 O O . ILE A 1 90 ? 9.758 7.588 8.434 1.00 79.69 90 ILE A O 1
ATOM 732 N N . ASN A 1 91 ? 11.074 8.677 6.982 1.00 82.25 91 ASN A N 1
ATOM 733 C CA . ASN A 1 91 ? 11.131 9.906 7.771 1.00 82.25 91 ASN A CA 1
ATOM 734 C C . ASN A 1 91 ? 9.760 10.570 7.925 1.00 82.25 91 ASN A C 1
ATOM 736 O O . ASN A 1 91 ? 9.437 11.006 9.027 1.00 82.25 91 ASN A O 1
ATOM 740 N N . ILE A 1 92 ? 8.926 10.602 6.879 1.00 80.75 92 ILE A N 1
ATOM 741 C CA . ILE A 1 92 ? 7.536 11.075 6.996 1.00 80.75 92 ILE A CA 1
ATOM 742 C C . ILE A 1 92 ? 6.767 10.197 7.984 1.00 80.75 92 ILE A C 1
ATOM 744 O O . ILE A 1 92 ? 6.083 10.709 8.868 1.00 80.75 92 ILE A O 1
ATOM 748 N N . SER A 1 93 ? 6.923 8.877 7.894 1.00 74.50 93 SER A N 1
ATOM 749 C CA . SER A 1 93 ? 6.262 7.935 8.801 1.00 74.50 93 SER A CA 1
ATOM 750 C C . SER A 1 93 ? 6.663 8.168 10.263 1.00 74.50 93 SER A C 1
ATOM 752 O O . SER A 1 93 ? 5.807 8.109 11.152 1.00 74.50 93 SER A O 1
ATOM 754 N N . ILE A 1 94 ? 7.942 8.467 10.520 1.00 75.44 94 ILE A N 1
ATOM 755 C CA . ILE A 1 94 ? 8.468 8.808 11.851 1.00 75.44 94 ILE A CA 1
ATOM 756 C C . ILE A 1 94 ? 7.987 10.189 12.302 1.00 75.44 94 ILE A C 1
ATOM 758 O O . ILE A 1 94 ? 7.536 10.315 13.434 1.00 75.44 94 ILE A O 1
ATOM 762 N N . GLN A 1 95 ? 8.015 11.211 11.446 1.00 78.25 95 GLN A N 1
ATOM 763 C CA . GLN A 1 95 ? 7.541 12.557 11.800 1.00 78.25 95 GLN A CA 1
ATOM 764 C C . GLN A 1 95 ? 6.056 12.566 12.131 1.00 78.25 95 GLN A C 1
ATOM 766 O O . GLN A 1 95 ? 5.638 13.194 13.103 1.00 78.25 95 GLN A O 1
ATOM 771 N N . LEU A 1 96 ? 5.265 11.798 11.380 1.00 72.00 96 LEU A N 1
ATOM 772 C CA . LEU A 1 96 ? 3.890 11.554 11.759 1.00 72.00 96 LEU A CA 1
ATOM 773 C C . LEU A 1 96 ? 3.866 10.965 13.179 1.00 72.00 96 LEU A C 1
ATOM 775 O O . LEU A 1 96 ? 3.002 11.361 13.943 1.00 72.00 96 LEU A O 1
ATOM 779 N N . ARG A 1 97 ? 4.794 10.053 13.569 1.00 67.25 97 ARG A N 1
ATOM 780 C CA . ARG A 1 97 ? 4.827 9.330 14.881 1.00 67.25 97 ARG A CA 1
ATOM 781 C C . ARG A 1 97 ? 5.126 10.249 16.045 1.00 67.25 97 ARG A C 1
ATOM 783 O O . ARG A 1 97 ? 4.505 10.091 17.088 1.00 67.25 97 ARG A O 1
ATOM 790 N N . THR A 1 98 ? 6.036 11.185 15.847 1.00 62.69 98 THR A N 1
ATOM 791 C CA . THR A 1 98 ? 6.539 12.057 16.907 1.00 62.69 98 THR A CA 1
ATOM 792 C C . THR A 1 98 ? 5.698 13.304 17.134 1.00 62.69 98 THR A C 1
ATOM 794 O O . THR A 1 98 ? 5.925 13.973 18.131 1.00 62.69 98 THR A O 1
ATOM 797 N N . ASN A 1 99 ? 4.741 13.612 16.254 1.00 47.41 99 ASN A N 1
ATOM 798 C CA . ASN A 1 99 ? 3.718 14.621 16.510 1.00 47.41 99 ASN A CA 1
ATOM 799 C C . ASN A 1 99 ? 2.459 13.921 17.047 1.00 47.41 99 ASN A C 1
ATOM 801 O O . ASN A 1 99 ? 1.557 13.613 16.258 1.00 47.41 99 ASN A O 1
ATOM 805 N N . PRO A 1 100 ? 2.357 13.625 18.360 1.00 47.09 100 PRO A N 1
ATOM 806 C CA . PRO A 1 100 ? 1.044 13.433 18.942 1.00 47.09 100 PRO A CA 1
ATOM 807 C C . PRO A 1 100 ? 0.307 14.745 18.693 1.00 47.09 100 PRO A C 1
ATOM 809 O O . PRO A 1 100 ? 0.779 15.812 19.079 1.00 47.09 100 PRO A O 1
ATOM 812 N N . VAL A 1 101 ? -0.809 14.679 17.968 1.00 52.69 101 VAL A N 1
ATOM 813 C CA . VAL A 1 101 ? -1.754 15.789 17.920 1.00 52.69 101 VAL A CA 1
ATOM 814 C C . VAL A 1 101 ? -2.008 16.148 19.374 1.00 52.69 101 VAL A C 1
ATOM 816 O O . VAL A 1 101 ? -2.544 15.337 20.126 1.00 52.69 101 VAL A O 1
ATOM 819 N N . SER A 1 102 ? -1.530 17.320 19.776 1.00 44.31 102 SER A N 1
ATOM 820 C CA . SER A 1 102 ? -1.637 17.890 21.110 1.00 44.31 102 SER A CA 1
ATOM 821 C C . SER A 1 102 ? -3.085 18.304 21.378 1.00 44.31 102 SER A C 1
ATOM 823 O O . SER A 1 102 ? -3.373 19.452 21.690 1.00 44.31 102 SER A O 1
ATOM 825 N N . GLY A 1 103 ? -4.017 17.369 21.210 1.00 48.19 103 GLY A N 1
ATOM 826 C CA . GLY A 1 103 ? -5.302 17.399 21.872 1.00 48.19 103 GLY A CA 1
ATOM 827 C C . GLY A 1 103 ? -5.051 16.892 23.277 1.00 48.19 103 GLY A C 1
ATOM 828 O O . GLY A 1 103 ? -5.195 15.702 23.542 1.00 48.19 103 GLY A O 1
ATOM 829 N N . GLN A 1 104 ? -4.606 17.785 24.162 1.00 39.72 104 GLN A N 1
ATOM 830 C CA . GLN A 1 104 ? -4.778 17.542 25.583 1.00 39.72 104 GLN A CA 1
ATOM 831 C C . GLN A 1 104 ? -6.274 17.322 25.799 1.00 39.72 104 GLN A C 1
ATOM 833 O O . GLN A 1 104 ? -7.072 18.246 25.656 1.00 39.72 104 GLN A O 1
ATOM 838 N N . VAL A 1 105 ? -6.654 16.078 26.080 1.00 45.91 105 VAL A N 1
ATOM 839 C CA . VAL A 1 105 ? -7.947 15.769 26.676 1.00 45.91 105 VAL A CA 1
ATOM 840 C C . VAL A 1 105 ? -7.899 16.411 28.054 1.00 45.91 105 VAL A C 1
ATOM 842 O O . VAL A 1 105 ? -7.352 15.857 29.003 1.00 45.91 105 VAL A O 1
ATOM 845 N N . SER A 1 106 ? -8.382 17.646 28.139 1.00 41.09 106 SER A N 1
ATOM 846 C CA . SER A 1 106 ? -8.723 18.268 29.405 1.00 41.09 106 SER A CA 1
ATOM 847 C C . SER A 1 106 ? -9.814 17.404 30.027 1.00 41.09 106 SER A C 1
ATOM 849 O O . SER A 1 106 ? -10.971 17.469 29.613 1.00 41.09 106 SER A O 1
ATOM 851 N N . LEU A 1 107 ? -9.421 16.552 30.973 1.00 44.53 107 LEU A N 1
ATOM 852 C CA . LEU A 1 107 ? -10.326 15.825 31.851 1.00 44.53 107 LEU A CA 1
ATOM 853 C C . LEU A 1 107 ? -11.156 16.864 32.614 1.00 44.53 107 LEU A C 1
ATOM 855 O O . LEU A 1 107 ? -10.731 17.387 33.642 1.00 44.53 107 LEU A O 1
ATOM 859 N N . GLN A 1 108 ? -12.336 17.199 32.092 1.00 41.69 108 GLN A N 1
ATOM 860 C CA . GLN A 1 108 ? -13.397 17.743 32.925 1.00 41.69 108 GLN A CA 1
ATOM 861 C C . GLN A 1 108 ? -13.824 16.610 33.854 1.00 41.69 108 GLN A C 1
ATOM 863 O O . GLN A 1 108 ? -14.493 15.664 33.445 1.00 41.69 108 GLN A O 1
ATOM 868 N N . THR A 1 109 ? -13.380 16.696 35.103 1.00 42.97 109 THR A N 1
ATOM 869 C CA . THR A 1 109 ? -13.863 15.888 36.217 1.00 42.97 109 THR A CA 1
ATOM 870 C C . THR A 1 109 ? -15.373 16.087 36.338 1.00 42.97 109 THR A C 1
ATOM 872 O O . THR A 1 109 ? -15.837 17.092 36.880 1.00 42.97 109 THR A O 1
ATOM 875 N N . ASN A 1 110 ? -16.141 15.158 35.770 1.00 44.62 110 ASN A N 1
ATOM 876 C CA . ASN A 1 110 ? -17.588 15.125 35.910 1.00 44.62 110 ASN A CA 1
ATOM 877 C C . ASN A 1 110 ? -17.927 14.804 37.368 1.00 44.62 110 ASN A C 1
ATOM 879 O O . ASN A 1 110 ? -17.571 13.747 37.887 1.00 44.62 110 ASN A O 1
ATOM 883 N N . ASN A 1 111 ? -18.620 15.740 38.013 1.00 47.28 111 ASN A N 1
ATOM 884 C CA . ASN A 1 111 ? -19.249 15.553 39.311 1.00 47.28 111 ASN A CA 1
ATOM 885 C C . ASN A 1 111 ? -20.160 14.316 39.275 1.00 47.28 111 ASN A C 1
ATOM 887 O O . ASN A 1 111 ? -21.010 14.185 38.393 1.00 47.28 111 ASN A O 1
ATOM 891 N N . ALA A 1 112 ? -19.970 13.422 40.245 1.00 47.38 112 ALA A N 1
ATOM 892 C CA . ALA A 1 112 ? -20.734 12.193 40.403 1.00 47.38 112 ALA A CA 1
ATOM 893 C C . ALA A 1 112 ? -22.243 12.481 40.485 1.00 47.38 112 ALA A C 1
ATOM 895 O O . ALA A 1 112 ? -22.695 13.264 41.322 1.00 47.38 112 ALA A O 1
ATOM 896 N N . ASN A 1 113 ? -23.020 11.836 39.613 1.00 59.38 113 ASN A N 1
ATOM 897 C CA . ASN A 1 113 ? -24.476 11.888 39.631 1.00 59.38 113 ASN A CA 1
ATOM 898 C C . ASN A 1 113 ? -25.005 10.850 40.647 1.00 59.38 113 ASN A C 1
ATOM 900 O O . ASN A 1 113 ? -24.820 9.653 40.426 1.00 59.38 113 ASN A O 1
ATOM 904 N N . PRO A 1 114 ? -25.676 11.261 41.739 1.00 56.47 114 PRO A N 1
ATOM 905 C CA . PRO A 1 114 ? -26.105 10.362 42.817 1.00 56.47 114 PRO A CA 1
ATOM 906 C C . PRO A 1 114 ? -27.259 9.405 42.456 1.00 56.47 114 PRO A C 1
ATOM 908 O O . PRO A 1 114 ? -27.696 8.642 43.312 1.00 56.47 114 PRO A O 1
ATOM 911 N N . TYR A 1 115 ? -27.750 9.407 41.210 1.00 60.31 115 TYR A N 1
ATOM 912 C CA . TYR A 1 115 ? -28.864 8.558 40.754 1.00 60.31 115 TYR A CA 1
ATOM 913 C C . TYR A 1 115 ? -28.458 7.453 39.765 1.00 60.31 115 TYR A C 1
ATOM 915 O O . TYR A 1 115 ? -29.303 6.935 39.032 1.00 60.31 115 TYR A O 1
ATOM 923 N N . GLN A 1 116 ? -27.178 7.084 39.695 1.00 56.91 116 GLN A N 1
ATOM 924 C CA . GLN A 1 116 ? -26.735 6.033 38.778 1.00 56.91 116 GLN A CA 1
ATOM 925 C C . GLN A 1 116 ? -27.223 4.649 39.251 1.00 56.91 116 GLN A C 1
ATOM 927 O O . GLN A 1 116 ? -26.950 4.227 40.373 1.00 56.91 116 GLN A O 1
ATOM 932 N N . ALA A 1 117 ? -27.992 3.962 38.398 1.00 49.97 117 ALA A N 1
ATOM 933 C CA . ALA A 1 117 ? -28.556 2.643 38.682 1.00 49.97 117 ALA A CA 1
ATOM 934 C C . ALA A 1 117 ? -27.459 1.563 38.831 1.00 49.97 117 ALA A C 1
ATOM 936 O O . ALA A 1 117 ? -26.377 1.725 38.258 1.00 49.97 117 ALA A O 1
ATOM 937 N N . PRO A 1 118 ? -27.729 0.451 39.549 1.00 46.03 118 PRO A N 1
ATOM 938 C CA . PRO A 1 118 ? -26.749 -0.604 39.791 1.00 46.03 118 PRO A CA 1
ATOM 939 C C . PRO A 1 118 ? -26.234 -1.172 38.469 1.00 46.03 118 PRO A C 1
ATOM 941 O O . PRO A 1 118 ? -27.001 -1.706 37.664 1.00 46.03 118 PRO A O 1
ATOM 944 N N . THR A 1 119 ? -24.932 -1.056 38.234 1.00 49.81 119 THR A N 1
ATOM 945 C CA . THR A 1 119 ? -24.276 -1.692 37.098 1.00 49.81 119 THR A CA 1
ATOM 946 C C . THR A 1 119 ? -24.300 -3.202 37.310 1.00 49.81 119 THR A C 1
ATOM 948 O O . THR A 1 119 ? -23.779 -3.722 38.295 1.00 49.81 119 THR A O 1
ATOM 951 N N . ALA A 1 120 ? -24.947 -3.923 36.392 1.00 40.44 120 ALA A N 1
ATOM 952 C CA . ALA A 1 120 ? -24.847 -5.372 36.339 1.00 40.44 120 ALA A CA 1
ATOM 953 C C . ALA A 1 120 ? -23.366 -5.742 36.195 1.00 40.44 120 ALA A C 1
ATOM 955 O O . ALA A 1 120 ? -22.693 -5.265 35.281 1.00 40.44 120 ALA A O 1
ATOM 956 N N . ASN A 1 121 ? -22.866 -6.564 37.118 1.00 41.56 121 ASN A N 1
ATOM 957 C CA . ASN A 1 121 ? -21.522 -7.124 37.061 1.00 41.56 121 ASN A CA 1
ATOM 958 C C . ASN A 1 121 ? -21.434 -8.017 35.817 1.00 41.56 121 ASN A C 1
ATOM 960 O O . ASN A 1 121 ? -21.844 -9.175 35.826 1.00 41.56 121 ASN A O 1
ATOM 964 N N . ILE A 1 122 ? -20.966 -7.441 34.713 1.00 46.19 122 ILE A N 1
ATOM 965 C CA . ILE A 1 122 ? -20.539 -8.190 33.540 1.00 46.19 122 ILE A CA 1
ATOM 966 C C . ILE A 1 122 ? -19.188 -8.778 33.932 1.00 46.19 122 ILE A C 1
ATOM 968 O O . ILE A 1 122 ? -18.231 -8.027 34.110 1.00 46.19 122 ILE A O 1
ATOM 972 N N . ASP A 1 123 ? -19.112 -10.099 34.093 1.00 36.19 123 ASP A N 1
ATOM 973 C CA . ASP A 1 123 ? -17.845 -10.812 34.260 1.00 36.19 123 ASP A CA 1
ATOM 974 C C . ASP A 1 123 ? -16.897 -10.417 33.117 1.00 36.19 123 ASP A C 1
ATOM 976 O O . ASP A 1 123 ? -17.065 -10.792 31.955 1.00 36.19 123 ASP A O 1
ATOM 980 N N . THR A 1 124 ? -15.904 -9.588 33.434 1.00 42.41 124 THR A N 1
ATOM 981 C CA . THR A 1 124 ? -14.956 -8.999 32.483 1.00 42.41 124 THR A CA 1
ATOM 982 C C . THR A 1 124 ? -13.744 -9.904 32.279 1.00 42.41 124 THR A C 1
ATOM 984 O O . THR A 1 124 ? -12.602 -9.449 32.269 1.00 42.41 124 THR A O 1
ATOM 987 N N . SER A 1 125 ? -13.957 -11.195 32.015 1.00 38.44 125 SER A N 1
ATOM 988 C CA . SER A 1 125 ? -12.889 -12.088 31.535 1.00 38.44 125 SER A CA 1
ATOM 989 C C . SER A 1 125 ? -12.568 -11.839 30.050 1.00 38.44 125 SER A C 1
ATOM 991 O O . SER A 1 125 ? -12.435 -12.769 29.254 1.00 38.44 125 SER A O 1
ATOM 993 N N . TYR A 1 126 ? -12.477 -10.572 29.643 1.00 46.50 126 TYR A N 1
ATOM 994 C CA . TYR A 1 126 ? -12.039 -10.187 28.308 1.00 46.50 126 TYR A CA 1
ATOM 995 C C . TYR A 1 126 ? -10.516 -10.157 28.311 1.00 46.50 126 TYR A C 1
ATOM 997 O O . TYR A 1 126 ? -9.913 -9.300 28.957 1.00 46.50 126 TYR A O 1
ATOM 1005 N N . ALA A 1 127 ? -9.905 -11.098 27.589 1.00 44.22 127 ALA A N 1
ATOM 1006 C CA . ALA A 1 127 ? -8.462 -11.176 27.415 1.00 44.22 127 ALA A CA 1
ATOM 1007 C C . ALA A 1 127 ? -7.881 -9.789 27.086 1.00 44.22 127 ALA A C 1
ATOM 1009 O O . ALA A 1 127 ? -8.298 -9.135 26.128 1.00 44.22 127 ALA A O 1
ATOM 1010 N N . SER A 1 128 ? -6.936 -9.334 27.912 1.00 48.72 128 SER A N 1
ATOM 1011 C CA . SER A 1 128 ? -6.179 -8.110 27.665 1.00 48.72 128 SER A CA 1
ATOM 1012 C C . SER A 1 128 ? -5.421 -8.280 26.350 1.00 48.72 128 SER A C 1
ATOM 1014 O O . SER A 1 128 ? -4.532 -9.127 26.241 1.00 48.72 128 SER A O 1
ATOM 1016 N N . TYR A 1 129 ? -5.827 -7.545 25.313 1.00 53.59 129 TYR A N 1
ATOM 1017 C CA . TYR A 1 129 ? -5.172 -7.644 24.016 1.00 53.59 129 TYR A CA 1
ATOM 1018 C C . TYR A 1 129 ? -3.789 -7.000 24.103 1.00 53.59 129 TYR A C 1
ATOM 1020 O O . TYR A 1 129 ? -3.654 -5.902 24.649 1.00 53.59 129 TYR A O 1
ATOM 1028 N N . PRO A 1 130 ? -2.749 -7.651 23.556 1.00 53.12 130 PRO A N 1
ATOM 1029 C CA . PRO A 1 130 ? -1.414 -7.090 23.578 1.00 53.12 130 PRO A CA 1
ATOM 1030 C C . PRO A 1 130 ? -1.422 -5.749 22.844 1.00 53.12 130 PRO A C 1
ATOM 1032 O O . PRO A 1 130 ? -1.796 -5.660 21.676 1.00 53.12 130 PRO A O 1
ATOM 1035 N N . HIS A 1 131 ? -0.945 -4.715 23.532 1.00 61.59 131 HIS A N 1
ATOM 1036 C CA . HIS A 1 131 ? -0.943 -3.316 23.089 1.00 61.59 131 HIS A CA 1
ATOM 1037 C C . HIS A 1 131 ? -0.103 -3.053 21.815 1.00 61.59 131 HIS A C 1
ATOM 1039 O O . HIS A 1 131 ? -0.063 -1.939 21.289 1.00 61.59 131 HIS A O 1
ATOM 1045 N N . ASN A 1 132 ? 0.574 -4.089 21.309 1.00 79.25 132 ASN A N 1
ATOM 1046 C CA . ASN A 1 132 ? 1.441 -4.061 20.144 1.00 79.25 132 ASN A CA 1
ATOM 1047 C C . ASN A 1 132 ? 0.680 -4.500 18.885 1.00 79.25 132 ASN A C 1
ATOM 1049 O O . ASN A 1 132 ? 0.735 -5.658 18.456 1.00 79.25 132 ASN A O 1
ATOM 1053 N N . PHE A 1 133 ? 0.034 -3.534 18.234 1.00 84.38 133 PHE A N 1
ATOM 1054 C CA . PHE A 1 133 ? -0.619 -3.712 16.929 1.00 84.38 133 PHE A CA 1
ATOM 1055 C C . PHE A 1 133 ? 0.343 -4.123 15.803 1.00 84.38 133 PHE A C 1
ATOM 1057 O O . PHE A 1 133 ? -0.093 -4.643 14.781 1.00 84.38 133 PHE A O 1
ATOM 1064 N N . GLY A 1 134 ? 1.649 -3.936 16.009 1.00 86.81 134 GLY A N 1
ATOM 1065 C CA . GLY A 1 134 ? 2.704 -4.183 15.030 1.00 86.81 134 GLY A CA 1
ATOM 1066 C C . GLY A 1 134 ? 3.327 -2.882 14.528 1.00 86.81 134 GLY A C 1
ATOM 1067 O O . GLY A 1 134 ? 2.843 -1.781 14.791 1.00 86.81 134 GLY A O 1
ATOM 1068 N N . ASN A 1 135 ? 4.442 -3.005 13.814 1.00 89.38 135 ASN A N 1
ATOM 1069 C CA . ASN A 1 135 ? 5.117 -1.876 13.186 1.00 89.38 135 ASN A CA 1
ATOM 1070 C C . ASN A 1 135 ? 4.990 -1.965 11.663 1.00 89.38 135 ASN A C 1
ATOM 1072 O O . ASN A 1 135 ? 5.440 -2.947 11.077 1.00 89.38 135 ASN A O 1
ATOM 1076 N N . ILE A 1 136 ? 4.430 -0.928 11.031 1.00 90.31 136 ILE A N 1
ATOM 1077 C CA . ILE A 1 136 ? 4.264 -0.842 9.571 1.00 90.31 136 ILE A CA 1
ATOM 1078 C C . ILE A 1 136 ? 5.589 -0.960 8.799 1.00 90.31 136 ILE A C 1
ATOM 1080 O O . ILE A 1 136 ? 5.593 -1.347 7.638 1.00 90.31 136 ILE A O 1
ATOM 1084 N N . ILE A 1 137 ? 6.725 -0.677 9.445 1.00 87.88 137 ILE A N 1
ATOM 1085 C CA . ILE A 1 137 ? 8.055 -0.792 8.831 1.00 87.88 137 ILE A CA 1
ATOM 1086 C C . ILE A 1 137 ? 8.337 -2.233 8.378 1.00 87.88 137 ILE A C 1
ATOM 1088 O O . ILE A 1 137 ? 8.909 -2.432 7.311 1.00 87.88 137 ILE A O 1
ATOM 1092 N N . PHE A 1 138 ? 7.874 -3.235 9.130 1.00 90.25 138 PHE A N 1
ATOM 1093 C CA . PHE A 1 138 ? 8.036 -4.644 8.755 1.00 90.25 138 PHE A CA 1
ATOM 1094 C C . PHE A 1 138 ? 7.172 -5.059 7.554 1.00 90.25 138 PHE A C 1
ATOM 1096 O O . PHE A 1 138 ? 7.459 -6.076 6.939 1.00 90.25 138 PHE A O 1
ATOM 1103 N N . TYR A 1 139 ? 6.150 -4.275 7.193 1.00 92.94 139 TYR A N 1
ATOM 1104 C CA . TYR A 1 139 ? 5.460 -4.406 5.906 1.00 92.94 139 TYR A CA 1
ATOM 1105 C C . TYR A 1 139 ? 6.249 -3.698 4.797 1.00 92.94 139 TYR A C 1
ATOM 1107 O O . TYR A 1 139 ? 6.502 -4.280 3.746 1.00 92.94 139 TYR A O 1
ATOM 1115 N N . LEU A 1 140 ? 6.667 -2.454 5.052 1.00 91.38 140 LEU A N 1
ATOM 1116 C CA . LEU A 1 140 ? 7.302 -1.592 4.056 1.00 91.38 140 LEU A CA 1
ATOM 1117 C C . LEU A 1 140 ? 8.623 -2.153 3.521 1.00 91.38 140 LEU A C 1
ATOM 1119 O O . LEU A 1 140 ? 8.813 -2.142 2.313 1.00 91.38 140 LEU A O 1
ATOM 1123 N N . ILE A 1 141 ? 9.511 -2.644 4.393 1.00 91.56 141 ILE A N 1
ATOM 1124 C CA . ILE A 1 141 ? 10.838 -3.150 3.998 1.00 91.56 141 ILE A CA 1
ATOM 1125 C C . ILE A 1 141 ? 10.745 -4.298 2.978 1.00 91.56 141 ILE A C 1
ATOM 1127 O O . ILE A 1 141 ? 11.308 -4.165 1.893 1.00 91.56 141 ILE A O 1
ATOM 1131 N N . PRO A 1 142 ? 10.065 -5.426 3.267 1.00 92.62 142 PRO A N 1
ATOM 1132 C CA . PRO A 1 142 ? 9.992 -6.523 2.307 1.00 92.62 142 PRO A CA 1
ATOM 1133 C C . PRO A 1 142 ? 9.201 -6.136 1.051 1.00 92.62 142 PRO A C 1
ATOM 1135 O O . PRO A 1 142 ? 9.539 -6.590 -0.038 1.00 92.62 142 PRO A O 1
ATOM 1138 N N . TYR A 1 143 ? 8.200 -5.257 1.168 1.00 92.19 143 TYR A N 1
ATOM 1139 C CA . TYR A 1 143 ? 7.428 -4.798 0.015 1.00 92.19 143 TYR A CA 1
ATOM 1140 C C . TYR A 1 143 ? 8.270 -3.941 -0.950 1.00 92.19 143 TYR A C 1
ATOM 1142 O O . TYR A 1 143 ? 8.263 -4.194 -2.154 1.00 92.19 143 TYR A O 1
ATOM 1150 N N . THR A 1 144 ? 9.042 -2.968 -0.446 1.00 89.56 144 THR A N 1
ATOM 1151 C CA . THR A 1 144 ? 9.922 -2.130 -1.285 1.00 89.56 144 THR A CA 1
ATOM 1152 C C . THR A 1 144 ? 11.081 -2.925 -1.871 1.00 89.56 144 THR A C 1
ATOM 1154 O O . THR A 1 144 ? 11.376 -2.775 -3.056 1.00 89.56 144 THR A O 1
ATOM 1157 N N . LEU A 1 145 ? 11.713 -3.793 -1.072 1.00 91.06 145 LEU A N 1
ATOM 1158 C CA . LEU A 1 145 ? 12.775 -4.674 -1.558 1.00 91.06 145 LEU A CA 1
ATOM 1159 C C . LEU A 1 145 ? 12.254 -5.593 -2.660 1.00 91.06 145 LEU A C 1
ATOM 1161 O O . LEU A 1 145 ? 12.874 -5.673 -3.715 1.00 91.06 145 LEU A O 1
ATOM 1165 N N . GLY A 1 146 ? 11.088 -6.209 -2.458 1.00 93.75 146 GLY A N 1
ATOM 1166 C CA . GLY A 1 146 ? 10.479 -7.081 -3.453 1.00 93.75 146 GLY A CA 1
ATOM 1167 C C . GLY A 1 146 ? 10.172 -6.368 -4.771 1.00 93.75 146 GLY A C 1
ATOM 1168 O O . GLY A 1 146 ? 10.506 -6.893 -5.832 1.00 93.75 146 GLY A O 1
ATOM 1169 N N . LEU A 1 147 ? 9.636 -5.143 -4.725 1.00 91.06 147 LEU A N 1
ATOM 1170 C CA . LEU A 1 147 ? 9.432 -4.318 -5.924 1.00 91.06 147 LEU A CA 1
ATOM 1171 C C . LEU A 1 147 ? 10.749 -3.984 -6.640 1.00 91.06 147 LEU A C 1
ATOM 1173 O O . LEU A 1 147 ? 10.820 -4.070 -7.868 1.00 91.06 147 LEU A O 1
ATOM 1177 N N . GLY A 1 148 ? 11.798 -3.643 -5.888 1.00 88.88 148 GLY A N 1
ATOM 1178 C CA . GLY A 1 148 ? 13.128 -3.398 -6.446 1.00 88.88 148 GLY A CA 1
ATOM 1179 C C . GLY A 1 148 ? 13.700 -4.640 -7.133 1.00 88.88 148 GLY A C 1
ATOM 1180 O O . GLY A 1 148 ? 14.163 -4.561 -8.268 1.00 88.88 148 GLY A O 1
ATOM 1181 N N . THR A 1 149 ? 13.597 -5.807 -6.491 1.00 92.25 149 THR A N 1
ATOM 1182 C CA . THR A 1 149 ? 14.066 -7.084 -7.049 1.00 92.25 149 THR A CA 1
ATOM 1183 C C . THR A 1 149 ? 13.297 -7.476 -8.316 1.00 92.25 149 THR A C 1
ATOM 1185 O O . THR A 1 149 ? 13.920 -7.887 -9.294 1.00 92.25 149 THR A O 1
ATOM 1188 N N . ILE A 1 150 ? 11.970 -7.287 -8.353 1.00 94.06 150 ILE A N 1
ATOM 1189 C CA . ILE A 1 150 ? 11.166 -7.514 -9.570 1.00 94.06 150 ILE A CA 1
ATOM 1190 C C . ILE A 1 150 ? 11.599 -6.570 -10.690 1.00 94.06 150 ILE A C 1
ATOM 1192 O O . ILE A 1 150 ? 11.752 -7.010 -11.824 1.00 94.06 150 ILE A O 1
ATOM 1196 N N . SER A 1 151 ? 11.831 -5.293 -10.380 1.00 91.12 151 SER A N 1
ATOM 1197 C CA . SER A 1 151 ? 12.247 -4.301 -11.378 1.00 91.12 151 SER A CA 1
ATOM 1198 C C . SER A 1 151 ? 13.589 -4.674 -12.021 1.00 91.12 151 SER A C 1
ATOM 1200 O O . SER A 1 151 ? 13.723 -4.595 -13.239 1.00 91.12 151 SER A O 1
ATOM 1202 N N . ILE A 1 152 ? 14.547 -5.168 -11.225 1.00 92.50 152 ILE A N 1
ATOM 1203 C CA . ILE A 1 152 ? 15.829 -5.701 -11.718 1.00 92.50 152 ILE A CA 1
ATOM 1204 C C . ILE A 1 152 ? 15.602 -6.928 -12.611 1.00 92.50 152 ILE A C 1
ATOM 1206 O O . ILE A 1 152 ? 16.171 -7.013 -13.697 1.00 92.50 152 ILE A O 1
ATOM 1210 N N . GLY A 1 153 ? 14.756 -7.868 -12.184 1.00 92.94 153 GLY A N 1
ATOM 1211 C CA . GLY A 1 153 ? 14.454 -9.066 -12.971 1.00 92.94 153 GLY A CA 1
ATOM 1212 C C . GLY A 1 153 ? 13.790 -8.746 -14.313 1.00 92.94 153 GLY A C 1
ATOM 1213 O O . GLY A 1 153 ? 14.179 -9.309 -15.335 1.00 92.94 153 GLY A O 1
ATOM 1214 N N . LEU A 1 154 ? 12.846 -7.799 -14.329 1.00 90.94 154 LEU A N 1
ATOM 1215 C CA . LEU A 1 154 ? 12.212 -7.309 -15.555 1.00 90.94 154 LEU A CA 1
ATOM 1216 C C . LEU A 1 154 ? 13.221 -6.607 -16.467 1.00 90.94 154 LEU A C 1
ATOM 1218 O O . LEU A 1 154 ? 13.215 -6.859 -17.666 1.00 90.94 154 LEU A O 1
ATOM 1222 N N . TYR A 1 155 ? 14.115 -5.782 -15.918 1.00 90.44 155 TYR A N 1
ATOM 1223 C CA . TYR A 1 155 ? 15.170 -5.137 -16.700 1.00 90.44 155 TYR A CA 1
ATOM 1224 C C . TYR A 1 155 ? 16.043 -6.170 -17.430 1.00 90.44 155 TYR A C 1
ATOM 1226 O O . TYR A 1 155 ? 16.161 -6.102 -18.650 1.00 90.44 155 TYR A O 1
ATOM 1234 N N . ILE A 1 156 ? 16.550 -7.186 -16.717 1.00 91.50 156 ILE A N 1
ATOM 1235 C CA . ILE A 1 156 ? 17.361 -8.269 -17.310 1.00 91.50 156 ILE A CA 1
ATOM 1236 C C . ILE A 1 156 ? 16.581 -9.009 -18.407 1.00 91.50 156 ILE A C 1
ATOM 1238 O O . ILE A 1 156 ? 17.139 -9.323 -19.459 1.00 91.50 156 ILE A O 1
ATOM 1242 N N . LEU A 1 157 ? 15.291 -9.276 -18.171 1.00 91.50 157 LEU A N 1
ATOM 1243 C CA . LEU A 1 157 ? 14.416 -9.947 -19.134 1.00 91.50 157 LEU A CA 1
ATOM 1244 C C . LEU A 1 157 ? 14.292 -9.159 -20.448 1.00 91.50 157 LEU A C 1
ATOM 1246 O O . LEU A 1 157 ? 14.280 -9.765 -21.518 1.00 91.50 157 LEU A O 1
ATOM 1250 N N . PHE A 1 158 ? 14.211 -7.828 -20.370 1.00 89.81 158 PHE A N 1
ATOM 1251 C CA . PHE A 1 158 ? 14.108 -6.964 -21.547 1.00 89.81 158 PHE A CA 1
ATOM 1252 C C . PHE A 1 158 ? 15.448 -6.753 -22.263 1.00 89.81 158 PHE A C 1
ATOM 1254 O O . PHE A 1 158 ? 15.446 -6.611 -23.484 1.00 89.81 158 PHE A O 1
ATOM 1261 N N . THR A 1 159 ? 16.579 -6.740 -21.549 1.00 90.81 159 THR A N 1
ATOM 1262 C CA . THR A 1 159 ? 17.887 -6.413 -22.148 1.00 90.81 159 THR A CA 1
ATOM 1263 C C . THR A 1 159 ? 18.659 -7.616 -22.673 1.00 90.81 159 THR A C 1
ATOM 1265 O O . THR A 1 159 ? 19.395 -7.490 -23.646 1.00 90.81 159 THR A O 1
ATOM 1268 N N . THR A 1 160 ? 18.557 -8.776 -22.021 1.00 83.31 160 THR A N 1
ATOM 1269 C CA . THR A 1 160 ? 19.540 -9.866 -22.192 1.00 83.31 160 THR A CA 1
ATOM 1270 C C . THR A 1 160 ? 18.924 -11.140 -22.779 1.00 83.31 160 THR A C 1
ATOM 1272 O O . THR A 1 160 ? 19.538 -12.200 -22.712 1.00 83.31 160 THR A O 1
ATOM 1275 N N . TYR A 1 161 ? 17.731 -11.044 -23.385 1.00 75.19 161 TYR A N 1
ATOM 1276 C CA . TYR A 1 161 ? 16.861 -12.190 -23.694 1.00 75.19 161 TYR A CA 1
ATOM 1277 C C . TYR A 1 161 ? 16.453 -12.969 -22.420 1.00 75.19 161 TYR A C 1
ATOM 1279 O O . TYR A 1 161 ? 17.077 -12.824 -21.363 1.00 75.19 161 TYR A O 1
ATOM 1287 N N . PRO A 1 162 ? 15.371 -13.773 -22.457 1.00 76.81 162 PRO A N 1
ATOM 1288 C CA . PRO A 1 162 ? 14.944 -14.551 -21.298 1.00 76.81 162 PRO A CA 1
ATOM 1289 C C . PRO A 1 162 ? 16.059 -15.489 -20.825 1.00 76.81 162 PRO A C 1
ATOM 1291 O O . PRO A 1 162 ? 16.354 -16.503 -21.449 1.00 76.81 162 PRO A O 1
ATOM 1294 N N . SER A 1 163 ? 16.672 -15.120 -19.700 1.00 85.06 163 SER A N 1
ATOM 1295 C CA . SER A 1 163 ? 17.663 -15.909 -18.974 1.00 85.06 163 SER A CA 1
ATOM 1296 C C . SER A 1 163 ? 17.062 -16.400 -17.661 1.00 85.06 163 SER A C 1
ATOM 1298 O O . SER A 1 163 ? 16.276 -15.683 -17.033 1.00 85.06 163 SER A O 1
ATOM 1300 N N . ASP A 1 164 ? 17.464 -17.586 -17.203 1.00 91.44 164 ASP A N 1
ATOM 1301 C CA . ASP A 1 164 ? 17.023 -18.149 -15.916 1.00 91.44 164 ASP A CA 1
ATOM 1302 C C . ASP A 1 164 ? 17.273 -17.178 -14.750 1.00 91.44 164 ASP A C 1
ATOM 1304 O O . ASP A 1 164 ? 16.483 -17.089 -13.809 1.00 91.44 164 ASP A O 1
ATOM 1308 N N . THR A 1 165 ? 18.324 -16.362 -14.861 1.00 88.69 165 THR A N 1
ATOM 1309 C CA . THR A 1 165 ? 18.650 -15.282 -13.928 1.00 88.69 165 THR A CA 1
ATOM 1310 C C . THR A 1 165 ? 17.485 -14.308 -13.738 1.00 88.69 165 THR A C 1
ATOM 1312 O O . THR A 1 165 ? 17.138 -13.993 -12.601 1.00 88.69 165 THR A O 1
ATOM 1315 N N . SER A 1 166 ? 16.833 -13.860 -14.818 1.00 93.12 166 SER A N 1
ATOM 1316 C CA . SER A 1 166 ? 15.696 -12.927 -14.732 1.00 93.12 166 SER A CA 1
ATOM 1317 C C . SER A 1 166 ? 14.527 -13.508 -13.927 1.00 93.12 166 SER A C 1
ATOM 1319 O O . SER A 1 166 ? 13.960 -12.827 -13.067 1.00 93.12 166 SER A O 1
ATOM 1321 N N . LEU A 1 167 ? 14.227 -14.797 -14.128 1.00 92.56 167 LEU A N 1
ATOM 1322 C CA . LEU A 1 167 ? 13.170 -15.509 -13.410 1.00 92.56 167 LEU A CA 1
ATOM 1323 C C . LEU A 1 167 ? 13.480 -15.614 -11.916 1.00 92.56 167 LEU A C 1
ATOM 1325 O O . LEU A 1 167 ? 12.588 -15.391 -11.098 1.00 92.56 167 LEU A O 1
ATOM 1329 N N . VAL A 1 168 ? 14.736 -15.885 -11.543 1.00 94.06 168 VAL A N 1
ATOM 1330 C CA . VAL A 1 168 ? 15.155 -15.950 -10.132 1.00 94.06 168 VAL A CA 1
ATOM 1331 C C . VAL A 1 168 ? 14.901 -14.621 -9.417 1.00 94.06 168 VAL A C 1
ATOM 1333 O O . VAL A 1 168 ? 14.342 -14.622 -8.317 1.00 94.06 168 VAL A O 1
ATOM 1336 N N . PHE A 1 169 ? 15.242 -13.484 -10.032 1.00 92.88 169 PHE A N 1
ATOM 1337 C CA . PHE A 1 169 ? 14.980 -12.162 -9.447 1.00 92.88 169 PHE A CA 1
ATOM 1338 C C . PHE A 1 169 ? 13.479 -11.875 -9.316 1.00 92.88 169 PHE A C 1
ATOM 1340 O O . PHE A 1 169 ? 13.028 -11.446 -8.250 1.00 92.88 169 PHE A O 1
ATOM 1347 N N . ILE A 1 170 ? 12.685 -12.166 -10.351 1.00 94.75 170 ILE A N 1
ATOM 1348 C CA . ILE A 1 170 ? 11.230 -11.959 -10.313 1.00 94.75 170 ILE A CA 1
ATOM 1349 C C . ILE A 1 170 ? 10.592 -12.809 -9.205 1.00 94.75 170 ILE A C 1
ATOM 1351 O O . ILE A 1 170 ? 9.858 -12.278 -8.370 1.00 94.75 170 ILE A O 1
ATOM 1355 N N . LEU A 1 171 ? 10.906 -14.107 -9.145 1.00 94.25 171 LEU A N 1
ATOM 1356 C CA . LEU A 1 171 ? 10.366 -15.016 -8.129 1.00 94.25 171 LEU A CA 1
ATOM 1357 C C . LEU A 1 171 ? 10.784 -14.605 -6.714 1.00 94.25 171 LEU A C 1
ATOM 1359 O O . LEU A 1 171 ? 9.952 -14.587 -5.807 1.00 94.25 171 LEU A O 1
ATOM 1363 N N . THR A 1 172 ? 12.044 -14.209 -6.531 1.00 95.06 172 THR A N 1
ATOM 1364 C CA . THR A 1 172 ? 12.544 -13.718 -5.239 1.00 95.06 172 THR A CA 1
ATOM 1365 C C . THR A 1 172 ? 11.779 -12.475 -4.792 1.00 95.06 172 THR A C 1
ATOM 1367 O O . THR A 1 172 ? 11.332 -12.392 -3.646 1.00 95.06 172 THR A O 1
ATOM 1370 N N . GLY A 1 173 ? 11.562 -11.522 -5.699 1.00 92.94 173 GLY A N 1
ATOM 1371 C CA . GLY A 1 173 ? 10.807 -10.317 -5.382 1.00 92.94 173 GLY A CA 1
ATOM 1372 C C . GLY A 1 173 ? 9.331 -10.592 -5.071 1.00 92.94 173 GLY A C 1
ATOM 1373 O O . GLY A 1 173 ? 8.788 -9.998 -4.137 1.00 92.94 173 GLY A O 1
ATOM 1374 N N . LEU A 1 174 ? 8.698 -11.551 -5.757 1.00 94.56 174 LEU A N 1
ATOM 1375 C CA . LEU A 1 174 ? 7.334 -11.997 -5.442 1.00 94.56 174 LEU A CA 1
ATOM 1376 C C . LEU A 1 174 ? 7.233 -12.608 -4.036 1.00 94.56 174 LEU A C 1
ATOM 1378 O O . LEU A 1 174 ? 6.290 -12.297 -3.307 1.00 94.56 174 LEU A O 1
ATOM 1382 N N . VAL A 1 175 ? 8.211 -13.423 -3.624 1.00 95.06 175 VAL A N 1
ATOM 1383 C CA . VAL A 1 175 ? 8.268 -13.998 -2.266 1.00 95.06 175 VAL A CA 1
ATOM 1384 C C . VAL A 1 175 ? 8.393 -12.902 -1.202 1.00 95.06 175 VAL A C 1
ATOM 1386 O O . VAL A 1 175 ? 7.710 -12.959 -0.177 1.00 95.06 175 VAL A O 1
ATOM 1389 N N . LEU A 1 176 ? 9.207 -11.872 -1.450 1.00 93.00 176 LEU A N 1
ATOM 1390 C CA . LEU A 1 176 ? 9.348 -10.729 -0.540 1.00 93.00 176 LEU A CA 1
ATOM 1391 C C . LEU A 1 176 ? 8.045 -9.928 -0.413 1.00 93.00 176 LEU A C 1
ATOM 1393 O O . LEU A 1 176 ? 7.598 -9.656 0.706 1.00 93.00 176 LEU A O 1
ATOM 1397 N N . ILE A 1 177 ? 7.390 -9.609 -1.536 1.00 95.06 177 ILE A N 1
ATOM 1398 C CA . ILE A 1 177 ? 6.087 -8.924 -1.529 1.00 95.06 177 ILE A CA 1
ATOM 1399 C C . ILE A 1 177 ? 5.048 -9.758 -0.776 1.00 95.06 177 ILE A C 1
ATOM 1401 O O . ILE A 1 177 ? 4.305 -9.212 0.043 1.00 95.06 177 ILE A O 1
ATOM 1405 N N . LEU A 1 178 ? 5.012 -11.074 -1.003 1.00 94.19 178 LEU A N 1
ATOM 1406 C CA . LEU A 1 178 ? 4.105 -11.981 -0.306 1.00 94.19 178 LEU A CA 1
ATOM 1407 C C . LEU A 1 178 ? 4.331 -11.946 1.212 1.00 94.19 178 LEU A C 1
ATOM 1409 O O . LEU A 1 178 ? 3.368 -11.798 1.966 1.00 94.19 178 LEU A O 1
ATOM 1413 N N . GLY A 1 179 ? 5.587 -12.010 1.662 1.00 92.94 179 GLY A N 1
ATOM 1414 C CA . GLY A 1 179 ? 5.939 -11.898 3.080 1.00 92.94 179 GLY A CA 1
ATOM 1415 C C . GLY A 1 179 ? 5.462 -10.583 3.708 1.00 92.94 179 GLY A C 1
ATOM 1416 O O . GLY A 1 179 ? 4.856 -10.593 4.784 1.00 92.94 179 GLY A O 1
ATOM 1417 N N . GLY A 1 180 ? 5.649 -9.460 3.006 1.00 92.94 180 GLY A N 1
ATOM 1418 C CA . GLY A 1 180 ? 5.115 -8.160 3.420 1.00 92.94 180 GLY A CA 1
ATOM 1419 C C . GLY A 1 180 ? 3.588 -8.173 3.538 1.00 92.94 180 GLY A C 1
ATOM 1420 O O . GLY A 1 180 ? 3.039 -7.798 4.575 1.00 92.94 180 GLY A O 1
ATOM 1421 N N . SER A 1 181 ? 2.894 -8.656 2.508 1.00 94.12 181 SER A N 1
ATOM 1422 C CA . SER A 1 181 ? 1.427 -8.729 2.462 1.00 94.12 181 SER A CA 1
ATOM 1423 C C . SER A 1 181 ? 0.836 -9.597 3.580 1.00 94.12 181 SER A C 1
ATOM 1425 O O . SER A 1 181 ? -0.145 -9.200 4.209 1.00 94.12 181 SER A O 1
ATOM 1427 N N . ILE A 1 182 ? 1.459 -10.737 3.900 1.00 95.50 182 ILE A N 1
ATOM 1428 C CA . ILE A 1 182 ? 1.059 -11.583 5.038 1.00 95.50 182 ILE A CA 1
ATOM 1429 C C . ILE A 1 182 ? 1.152 -10.790 6.343 1.00 95.50 182 ILE A C 1
ATOM 1431 O O . ILE A 1 182 ? 0.213 -10.777 7.141 1.00 95.50 182 ILE A O 1
ATOM 1435 N N . TYR A 1 183 ? 2.262 -10.084 6.555 1.00 95.19 183 TYR A N 1
ATOM 1436 C CA . TYR A 1 183 ? 2.442 -9.276 7.754 1.00 95.19 183 TYR A CA 1
ATOM 1437 C C . TYR A 1 183 ? 1.438 -8.108 7.835 1.00 95.19 183 TYR A C 1
ATOM 1439 O O . TYR A 1 183 ? 0.912 -7.818 8.914 1.00 95.19 183 TYR A O 1
ATOM 1447 N N . LEU A 1 184 ? 1.089 -7.482 6.705 1.00 95.88 184 LEU A N 1
ATOM 1448 C CA . LEU A 1 184 ? 0.016 -6.483 6.646 1.00 95.88 184 LEU A CA 1
ATOM 1449 C C . LEU A 1 184 ? -1.328 -7.074 7.099 1.00 95.88 184 LEU A C 1
ATOM 1451 O O . LEU A 1 184 ? -2.025 -6.451 7.903 1.00 95.88 184 LEU A O 1
ATOM 1455 N N . PHE A 1 185 ? -1.679 -8.283 6.651 1.00 95.62 185 PHE A N 1
ATOM 1456 C CA . PHE A 1 185 ? -2.899 -8.957 7.101 1.00 95.62 185 PHE A CA 1
ATOM 1457 C C . PHE A 1 185 ? -2.889 -9.266 8.600 1.00 95.62 185 PHE A C 1
ATOM 1459 O O . PHE A 1 185 ? -3.924 -9.123 9.250 1.00 95.62 185 PHE A O 1
ATOM 1466 N N . VAL A 1 186 ? -1.734 -9.599 9.183 1.00 95.12 186 VAL A N 1
ATOM 1467 C CA . VAL A 1 186 ? -1.603 -9.753 10.643 1.00 95.12 186 VAL A CA 1
ATOM 1468 C C . VAL A 1 186 ? -1.907 -8.437 11.368 1.00 95.12 186 VAL A C 1
ATOM 1470 O O . VAL A 1 186 ? -2.612 -8.451 12.380 1.00 95.12 186 VAL A O 1
ATOM 1473 N N . ILE A 1 187 ? -1.435 -7.294 10.859 1.00 95.38 187 ILE A N 1
ATOM 1474 C CA . ILE A 1 187 ? -1.772 -5.981 11.436 1.00 95.38 187 ILE A CA 1
ATOM 1475 C C . ILE A 1 187 ? -3.276 -5.711 11.323 1.00 95.38 187 ILE A C 1
ATOM 1477 O O . ILE A 1 187 ? -3.906 -5.323 12.308 1.00 95.38 187 ILE A O 1
ATOM 1481 N N . VAL A 1 188 ? -3.866 -5.940 10.147 1.00 96.00 188 VAL A N 1
ATOM 1482 C CA . VAL A 1 188 ? -5.307 -5.741 9.919 1.00 96.00 188 VAL A CA 1
ATOM 1483 C C . VAL A 1 188 ? -6.136 -6.619 10.859 1.00 96.00 188 VAL A C 1
ATOM 1485 O O . VAL A 1 188 ? -7.089 -6.126 11.462 1.00 96.00 188 VAL A O 1
ATOM 1488 N N . TYR A 1 189 ? -5.743 -7.881 11.056 1.00 96.00 189 TYR A N 1
ATOM 1489 C CA . TYR A 1 189 ? -6.369 -8.788 12.020 1.00 96.00 189 TYR A CA 1
ATOM 1490 C C . TYR A 1 189 ? -6.345 -8.209 13.439 1.00 96.00 189 TYR A C 1
ATOM 1492 O O . TYR A 1 189 ? -7.377 -8.162 14.109 1.00 96.00 189 TYR A O 1
ATOM 1500 N N . ARG A 1 190 ? -5.178 -7.734 13.898 1.00 94.50 190 ARG A N 1
ATOM 1501 C CA . ARG A 1 190 ? -5.012 -7.163 15.246 1.00 94.50 190 ARG A CA 1
ATOM 1502 C C . ARG A 1 190 ? -5.833 -5.890 15.440 1.00 94.50 190 ARG A C 1
ATOM 1504 O O . ARG A 1 190 ? -6.453 -5.728 16.488 1.00 94.50 190 ARG A O 1
ATOM 1511 N N . LEU A 1 191 ? -5.867 -5.013 14.436 1.00 95.19 191 LEU A N 1
ATOM 1512 C CA . LEU A 1 191 ? -6.689 -3.801 14.465 1.00 95.19 191 LEU A CA 1
ATOM 1513 C C . LEU A 1 191 ? -8.176 -4.142 14.574 1.00 95.19 191 LEU A C 1
ATOM 1515 O O . LEU A 1 191 ? -8.862 -3.604 15.438 1.00 95.19 191 LEU A O 1
ATOM 1519 N N . TRP A 1 192 ? -8.670 -5.075 13.759 1.00 96.12 192 TRP A N 1
ATOM 1520 C CA . TRP A 1 192 ? -10.068 -5.495 13.841 1.00 96.12 192 TRP A CA 1
ATOM 1521 C C . TRP A 1 192 ? -10.397 -6.208 15.153 1.00 96.12 192 TRP A C 1
ATOM 1523 O O . TRP A 1 192 ? -11.479 -5.991 15.690 1.00 96.12 192 TRP A O 1
ATOM 1533 N N . ALA A 1 193 ? -9.473 -6.989 15.717 1.00 94.06 193 ALA A N 1
ATOM 1534 C CA . ALA A 1 193 ? -9.667 -7.611 17.026 1.00 94.06 193 ALA A CA 1
ATOM 1535 C C . ALA A 1 193 ? -9.876 -6.557 18.127 1.00 94.06 193 ALA A C 1
ATOM 1537 O O . ALA A 1 193 ? -10.795 -6.681 18.937 1.00 94.06 193 ALA A O 1
ATOM 1538 N N . PHE A 1 194 ? -9.078 -5.485 18.107 1.00 93.50 194 PHE A N 1
ATOM 1539 C CA . PHE A 1 194 ? -9.248 -4.347 19.008 1.00 93.50 194 PHE A CA 1
ATOM 1540 C C . PHE A 1 194 ? -10.573 -3.618 18.782 1.00 93.50 194 PHE A C 1
ATOM 1542 O O . PHE A 1 194 ? -11.325 -3.435 19.734 1.00 93.50 194 PHE A O 1
ATOM 1549 N N . ILE A 1 195 ? -10.887 -3.252 17.533 1.00 94.56 195 ILE A N 1
ATOM 1550 C CA . ILE A 1 195 ? -12.129 -2.540 17.196 1.00 94.56 195 ILE A CA 1
ATOM 1551 C C . ILE A 1 195 ? -13.346 -3.317 17.695 1.00 94.56 195 ILE A C 1
ATOM 1553 O O . ILE A 1 195 ? -14.241 -2.726 18.290 1.00 94.56 195 ILE A O 1
ATOM 1557 N N . ILE A 1 196 ? -13.382 -4.631 17.471 1.00 93.88 196 ILE A N 1
ATOM 1558 C CA . ILE A 1 196 ? -14.501 -5.486 17.879 1.00 93.88 196 ILE A CA 1
ATOM 1559 C C . ILE A 1 196 ? -14.622 -5.530 19.401 1.00 93.88 196 ILE A C 1
ATOM 1561 O O . ILE A 1 196 ? -15.714 -5.334 19.928 1.00 93.88 196 ILE A O 1
ATOM 1565 N N . ASN A 1 197 ? -13.513 -5.754 20.110 1.00 90.56 197 ASN A N 1
ATOM 1566 C CA . ASN A 1 197 ? -13.529 -5.824 21.568 1.00 90.56 197 ASN A CA 1
ATOM 1567 C C . ASN A 1 197 ? -13.990 -4.500 22.192 1.00 90.56 197 ASN A C 1
ATOM 1569 O O . ASN A 1 197 ? -14.878 -4.487 23.040 1.00 90.56 197 ASN A O 1
ATOM 1573 N N . GLU A 1 198 ? -13.435 -3.381 21.731 1.00 90.12 198 GLU A N 1
ATOM 1574 C CA . GLU A 1 198 ? -13.791 -2.065 22.257 1.00 90.12 198 GLU A CA 1
ATOM 1575 C C . GLU A 1 198 ? -15.206 -1.638 21.855 1.00 90.12 198 GLU A C 1
ATOM 1577 O O . GLU A 1 198 ? -15.918 -1.071 22.678 1.00 90.12 198 GLU A O 1
ATOM 1582 N N . SER A 1 199 ? -15.667 -1.982 20.649 1.00 90.88 199 SER A N 1
ATOM 1583 C CA . SER A 1 199 ? -17.065 -1.747 20.260 1.00 90.88 199 SER A CA 1
ATOM 1584 C C . SER A 1 199 ? -18.022 -2.504 21.180 1.00 90.88 199 SER A C 1
ATOM 1586 O O . SER A 1 199 ? -18.942 -1.902 21.726 1.00 90.88 199 SER A O 1
ATOM 1588 N N . ASN A 1 200 ? -17.765 -3.795 21.426 1.00 89.50 200 ASN A N 1
ATOM 1589 C CA . ASN A 1 200 ? -18.605 -4.620 22.296 1.00 89.50 200 ASN A CA 1
ATOM 1590 C C . ASN A 1 200 ? -18.627 -4.095 23.740 1.00 89.50 200 ASN A C 1
ATOM 1592 O O . ASN A 1 200 ? -19.692 -4.035 24.350 1.00 89.50 200 ASN A O 1
ATOM 1596 N N . ARG A 1 201 ? -17.472 -3.670 24.274 1.00 84.75 201 ARG A N 1
ATOM 1597 C CA . ARG A 1 201 ? -17.366 -3.067 25.616 1.00 84.75 201 ARG A CA 1
ATOM 1598 C C . ARG A 1 201 ? -18.179 -1.790 25.745 1.00 84.75 201 ARG A C 1
ATOM 1600 O O . ARG A 1 201 ? -18.788 -1.549 26.780 1.00 84.75 201 ARG A O 1
ATOM 1607 N N . SER A 1 202 ? -18.187 -0.977 24.697 1.00 82.88 202 SER A N 1
ATOM 1608 C CA . SER A 1 202 ? -18.888 0.299 24.691 1.00 82.88 202 SER A CA 1
ATOM 1609 C C . SER A 1 202 ? -20.343 0.185 24.196 1.00 82.88 202 SER A C 1
ATOM 1611 O O . SER A 1 202 ? -21.019 1.197 24.032 1.00 82.88 202 SER A O 1
ATOM 1613 N N . GLY A 1 203 ? -20.865 -1.030 23.982 1.00 87.19 203 GLY A N 1
ATOM 1614 C CA . GLY A 1 203 ? -22.243 -1.250 23.522 1.00 87.19 203 GLY A CA 1
ATOM 1615 C C . GLY A 1 203 ? -22.498 -0.830 22.067 1.00 87.19 203 GLY A C 1
ATOM 1616 O O . GLY A 1 203 ? -23.648 -0.676 21.659 1.00 87.19 203 GLY A O 1
ATOM 1617 N N . LEU A 1 204 ? -21.438 -0.636 21.280 1.00 89.94 204 LEU A N 1
ATOM 1618 C CA . LEU A 1 204 ? -21.499 -0.349 19.850 1.00 89.94 204 LEU A CA 1
ATOM 1619 C C . LEU A 1 204 ? -21.567 -1.654 19.052 1.00 89.94 204 LEU A C 1
ATOM 1621 O O . LEU A 1 204 ? -20.974 -2.665 19.423 1.00 89.94 204 LEU A O 1
ATOM 1625 N N . VAL A 1 205 ? -22.239 -1.618 17.901 1.00 91.12 205 VAL A N 1
ATOM 1626 C CA . VAL A 1 205 ? -22.297 -2.761 16.982 1.00 91.12 205 VAL A CA 1
ATOM 1627 C C . VAL A 1 205 ? -21.174 -2.632 15.946 1.00 91.12 205 VAL A C 1
ATOM 1629 O O . VAL A 1 205 ? -21.267 -1.759 15.076 1.00 91.12 205 VAL A O 1
ATOM 1632 N N . PRO A 1 206 ? -20.121 -3.474 15.990 1.00 90.62 206 PRO A N 1
ATOM 1633 C CA . PRO A 1 206 ? -19.049 -3.406 15.008 1.00 90.62 206 PRO A CA 1
ATOM 1634 C C . PRO A 1 206 ? -19.542 -3.867 13.632 1.00 90.62 206 PRO A C 1
ATOM 1636 O O . PRO A 1 206 ? -20.352 -4.788 13.508 1.00 90.62 206 PRO A O 1
ATOM 1639 N N . SER A 1 207 ? -19.013 -3.260 12.567 1.00 91.31 207 SER A N 1
ATOM 1640 C CA . SER A 1 207 ? -19.386 -3.633 11.187 1.00 91.31 207 SER A CA 1
ATOM 1641 C C . SER A 1 207 ? -18.950 -5.050 10.785 1.00 91.31 207 SER A C 1
ATOM 1643 O O . SER A 1 207 ? -19.539 -5.636 9.880 1.00 91.31 207 SER A O 1
ATOM 1645 N N . ILE A 1 208 ? -17.923 -5.600 11.438 1.00 93.88 208 ILE A N 1
ATOM 1646 C CA . ILE A 1 208 ? -17.431 -6.969 11.239 1.00 93.88 208 ILE A CA 1
ATOM 1647 C C . ILE A 1 208 ? -17.475 -7.677 12.590 1.00 93.88 208 ILE A C 1
ATOM 1649 O O . ILE A 1 208 ? -17.092 -7.094 13.600 1.00 93.88 208 ILE A O 1
ATOM 1653 N N . ARG A 1 209 ? -17.940 -8.932 12.620 1.00 91.06 209 ARG A N 1
ATOM 1654 C CA . ARG A 1 209 ? -18.192 -9.647 13.883 1.00 91.06 209 ARG A CA 1
ATOM 1655 C C . ARG A 1 209 ? -16.962 -10.337 14.460 1.00 91.06 209 ARG A C 1
ATOM 1657 O O . ARG A 1 209 ? -16.880 -10.504 15.670 1.00 91.06 209 ARG A O 1
ATOM 1664 N N . THR A 1 210 ? -16.020 -10.761 13.616 1.00 92.81 210 THR A N 1
ATOM 1665 C CA . THR A 1 210 ? -14.794 -11.435 14.070 1.00 92.81 210 THR A CA 1
ATOM 1666 C C . THR A 1 210 ? -13.564 -10.952 13.295 1.00 92.81 210 THR A C 1
ATOM 1668 O O . THR A 1 210 ? -13.665 -10.650 12.103 1.00 92.81 210 THR A O 1
ATOM 1671 N N . PRO A 1 211 ? -12.375 -10.905 13.924 1.00 92.50 211 PRO A N 1
ATOM 1672 C CA . PRO A 1 211 ? -11.149 -10.507 13.230 1.00 92.50 211 PRO A CA 1
ATOM 1673 C C . PRO A 1 211 ? -10.743 -11.520 12.149 1.00 92.50 211 PRO A C 1
ATOM 1675 O O . PRO A 1 211 ? -10.215 -11.139 11.106 1.00 92.50 211 PRO A O 1
ATOM 1678 N N . GLY A 1 212 ? -11.065 -12.803 12.350 1.00 92.50 212 GLY A N 1
ATOM 1679 C CA . GLY A 1 212 ? -10.892 -13.843 11.336 1.00 92.50 212 GLY A CA 1
ATOM 1680 C C . GLY A 1 212 ? -11.734 -13.582 10.088 1.00 92.50 212 GLY A C 1
ATOM 1681 O O . GLY A 1 212 ? -11.236 -13.746 8.981 1.00 92.50 212 GLY A O 1
ATOM 1682 N N . GLN A 1 213 ? -12.967 -13.089 10.241 1.00 93.38 213 GLN A N 1
ATOM 1683 C CA . GLN A 1 213 ? -13.807 -12.687 9.110 1.00 93.38 213 GLN A CA 1
ATOM 1684 C C . GLN A 1 213 ? -13.228 -11.472 8.372 1.00 93.38 213 GLN A C 1
ATOM 1686 O O . GLN A 1 213 ? -13.299 -11.412 7.146 1.00 93.38 213 GLN A O 1
ATOM 1691 N N . ALA A 1 214 ? -12.619 -10.523 9.094 1.00 93.81 214 ALA A N 1
ATOM 1692 C CA . ALA A 1 214 ? -12.012 -9.344 8.481 1.00 93.81 214 ALA A CA 1
ATOM 1693 C C . ALA A 1 214 ? -10.919 -9.723 7.469 1.00 93.81 214 ALA A C 1
ATOM 1695 O O . ALA A 1 214 ? -10.892 -9.179 6.372 1.00 93.81 214 ALA A O 1
ATOM 1696 N N . VAL A 1 215 ? -10.059 -10.687 7.802 1.00 96.19 215 VAL A N 1
ATOM 1697 C CA . VAL A 1 215 ? -8.954 -11.101 6.922 1.00 96.19 215 VAL A CA 1
ATOM 1698 C C . VAL A 1 215 ? -9.331 -12.277 6.019 1.00 96.19 215 VAL A C 1
ATOM 1700 O O . VAL A 1 215 ? -9.034 -12.257 4.831 1.00 96.19 215 VAL A O 1
ATOM 1703 N N . GLY A 1 216 ? -10.023 -13.289 6.543 1.00 93.81 216 GLY A N 1
ATOM 1704 C CA . GLY A 1 216 ? -10.324 -14.531 5.826 1.00 93.81 216 GLY A CA 1
ATOM 1705 C C . GLY A 1 216 ? -11.155 -14.321 4.562 1.00 93.81 216 GLY A C 1
ATOM 1706 O O . GLY A 1 216 ? -10.892 -14.936 3.533 1.00 93.81 216 GLY A O 1
ATOM 1707 N N . PHE A 1 217 ? -12.117 -13.399 4.596 1.00 95.75 217 PHE A N 1
ATOM 1708 C CA . PHE A 1 217 ? -12.985 -13.134 3.447 1.00 95.75 217 PHE A CA 1
ATOM 1709 C C . PHE A 1 217 ? -12.294 -12.330 2.331 1.00 95.75 217 PHE A C 1
ATOM 1711 O O . PHE A 1 217 ? -12.796 -12.309 1.209 1.00 95.75 217 PHE A O 1
ATOM 1718 N N . LEU A 1 218 ? -11.115 -11.741 2.584 1.00 93.75 218 LEU A N 1
ATOM 1719 C CA . LEU A 1 218 ? -10.286 -11.136 1.530 1.00 93.75 218 LEU A CA 1
ATOM 1720 C C . LEU A 1 218 ? -9.650 -12.181 0.602 1.00 93.75 218 LEU A C 1
ATOM 1722 O O . LEU A 1 218 ? -9.237 -11.831 -0.499 1.00 93.75 218 LEU A O 1
ATOM 1726 N N . PHE A 1 219 ? -9.582 -13.447 1.021 1.00 92.62 219 PHE A N 1
ATOM 1727 C CA . PHE A 1 219 ? -9.044 -14.537 0.203 1.00 92.62 219 PHE A CA 1
ATOM 1728 C C . PHE A 1 219 ? -10.089 -15.186 -0.709 1.00 92.62 219 PHE A C 1
ATOM 1730 O O . PHE A 1 219 ? -9.729 -16.008 -1.547 1.00 92.62 219 PHE A O 1
ATOM 1737 N N . ILE A 1 220 ? -11.372 -14.834 -0.568 1.00 92.81 220 ILE A N 1
ATOM 1738 C CA . ILE A 1 220 ? -12.438 -15.365 -1.421 1.00 92.81 220 ILE A CA 1
ATOM 1739 C C . ILE A 1 220 ? -12.401 -14.603 -2.754 1.00 92.81 220 ILE A C 1
ATOM 1741 O O . ILE A 1 220 ? -12.649 -13.392 -2.758 1.00 92.81 220 ILE A O 1
ATOM 1745 N N . PRO A 1 221 ? -12.115 -15.268 -3.888 1.00 87.62 221 PRO A N 1
ATOM 1746 C CA . PRO A 1 221 ? -12.060 -14.601 -5.185 1.00 87.62 221 PRO A CA 1
ATOM 1747 C C . PRO A 1 221 ? -13.378 -13.892 -5.512 1.00 87.62 221 PRO A C 1
ATOM 1749 O O . PRO A 1 221 ? -14.451 -14.402 -5.190 1.00 87.62 221 PRO A O 1
ATOM 1752 N N . LEU A 1 222 ? -13.296 -12.731 -6.168 1.00 89.50 222 LEU A N 1
ATOM 1753 C CA . LEU A 1 222 ? -14.406 -11.830 -6.527 1.00 89.50 222 LEU A CA 1
ATOM 1754 C C . LEU A 1 222 ? -15.111 -11.174 -5.331 1.00 89.50 222 LEU A C 1
ATOM 1756 O O . LEU A 1 222 ? -15.360 -9.968 -5.342 1.00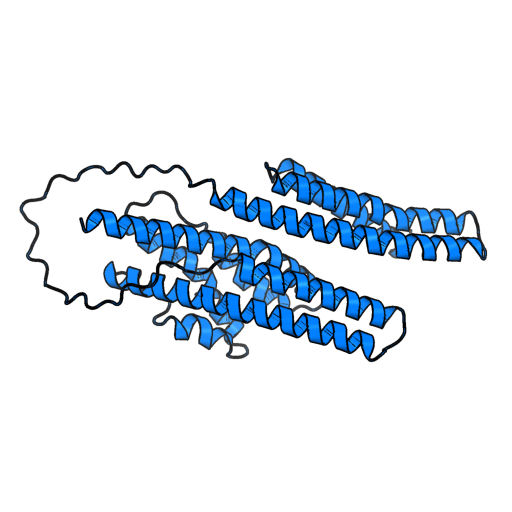 89.50 222 LEU A O 1
ATOM 1760 N N . PHE A 1 223 ? -15.405 -11.938 -4.281 1.00 93.44 223 PHE A N 1
ATOM 1761 C CA . PHE A 1 223 ? -15.987 -11.414 -3.050 1.00 93.44 223 PHE A CA 1
ATOM 1762 C C . PHE A 1 223 ? -15.025 -10.472 -2.316 1.00 93.44 223 PHE A C 1
ATOM 1764 O O . PHE A 1 223 ? -15.469 -9.511 -1.687 1.00 93.44 223 PHE A O 1
ATOM 1771 N N . ASN A 1 224 ? -13.714 -10.678 -2.461 1.00 93.75 224 ASN A N 1
ATOM 1772 C CA . ASN A 1 224 ? -12.675 -9.792 -1.945 1.00 93.75 224 ASN A CA 1
ATOM 1773 C C . ASN A 1 224 ? -12.857 -8.323 -2.375 1.00 93.75 224 ASN A C 1
ATOM 1775 O O . ASN A 1 224 ? -12.631 -7.430 -1.558 1.00 93.75 224 ASN A O 1
ATOM 1779 N N . PHE A 1 225 ? -13.316 -8.058 -3.607 1.00 91.69 225 PHE A N 1
ATOM 1780 C CA . PHE A 1 225 ? -13.539 -6.696 -4.114 1.00 91.69 225 PHE A CA 1
ATOM 1781 C C . PHE A 1 225 ? -14.684 -5.972 -3.413 1.00 91.69 225 PHE A C 1
ATOM 1783 O O . PHE A 1 225 ? -14.636 -4.758 -3.260 1.00 91.69 225 PHE A O 1
ATOM 1790 N N . TYR A 1 226 ? -15.706 -6.698 -2.966 1.00 94.81 226 TYR A N 1
ATOM 1791 C CA . TYR A 1 226 ? -16.733 -6.140 -2.092 1.00 94.81 226 TYR A CA 1
ATOM 1792 C C . TYR A 1 226 ? -16.212 -6.039 -0.654 1.00 94.81 226 TYR A C 1
ATOM 1794 O O . TYR A 1 226 ? -16.353 -5.010 0.008 1.00 94.81 226 TYR A O 1
ATOM 1802 N N . TRP A 1 227 ? -15.561 -7.099 -0.173 1.00 96.88 227 TRP A N 1
ATOM 1803 C CA . TRP A 1 227 ? -15.159 -7.225 1.223 1.00 96.88 227 TRP A CA 1
ATOM 1804 C C . TRP A 1 227 ? -14.133 -6.174 1.651 1.00 96.88 227 TRP A C 1
ATOM 1806 O O . TRP A 1 227 ? -14.167 -5.680 2.778 1.00 96.88 227 TRP A O 1
ATOM 1816 N N . VAL A 1 228 ? -13.270 -5.746 0.735 1.00 95.25 228 VAL A N 1
ATOM 1817 C CA . VAL A 1 228 ? -12.299 -4.671 0.960 1.00 95.25 228 VAL A CA 1
ATOM 1818 C C . VAL A 1 228 ? -12.961 -3.340 1.361 1.00 95.25 228 VAL A C 1
ATOM 1820 O O . VAL A 1 228 ? -12.399 -2.608 2.180 1.00 95.25 228 VAL A O 1
ATOM 1823 N N . PHE A 1 229 ? -14.190 -3.054 0.903 1.00 95.62 229 PHE A N 1
ATOM 1824 C CA . PHE A 1 229 ? -14.963 -1.887 1.357 1.00 95.62 229 PHE A CA 1
ATOM 1825 C C . PHE A 1 229 ? -15.398 -2.004 2.817 1.00 95.62 229 PHE A C 1
ATOM 1827 O O . PHE A 1 229 ? -15.446 -1.002 3.530 1.00 95.62 229 PHE A O 1
ATOM 1834 N N . LEU A 1 230 ? -15.695 -3.213 3.287 1.00 96.00 230 LEU A N 1
ATOM 1835 C CA . LEU A 1 230 ? -16.015 -3.439 4.693 1.00 96.00 230 LEU A CA 1
ATOM 1836 C C . LEU A 1 230 ? -14.751 -3.352 5.549 1.00 96.00 230 LEU A C 1
ATOM 1838 O O . LEU A 1 230 ? -14.736 -2.629 6.541 1.00 96.00 230 LEU A O 1
ATOM 1842 N N . VAL A 1 231 ? -13.673 -4.020 5.138 1.00 96.38 231 VAL A N 1
ATOM 1843 C CA . VAL A 1 231 ? -12.436 -4.106 5.930 1.00 96.38 231 VAL A CA 1
ATOM 1844 C C . VAL A 1 231 ? -11.733 -2.762 6.059 1.00 96.38 231 VAL A C 1
ATOM 1846 O O . VAL A 1 231 ? -11.339 -2.405 7.165 1.00 96.38 231 VAL A O 1
ATOM 1849 N N . TYR A 1 232 ? -11.558 -2.017 4.968 1.00 95.56 232 TYR A N 1
ATOM 1850 C CA . TYR A 1 232 ? -10.850 -0.733 5.003 1.00 95.56 232 TYR A CA 1
ATOM 1851 C C . TYR A 1 232 ? -11.823 0.443 5.115 1.00 95.56 232 TYR A C 1
ATOM 1853 O O . TYR A 1 232 ? -11.618 1.335 5.940 1.00 95.56 232 TYR A O 1
ATOM 1861 N N . GLY A 1 233 ? -12.934 0.406 4.374 1.00 94.31 233 GLY A N 1
ATOM 1862 C CA . GLY A 1 233 ? -13.918 1.494 4.349 1.00 94.31 233 GLY A CA 1
ATOM 1863 C C . GLY A 1 233 ? -14.653 1.699 5.667 1.00 94.31 233 GLY A C 1
ATOM 1864 O O . GLY A 1 233 ? -14.888 2.841 6.060 1.00 94.31 233 GLY A O 1
ATOM 1865 N N . LYS A 1 234 ? -14.973 0.628 6.404 1.00 95.69 234 LYS A N 1
ATOM 1866 C CA . LYS A 1 234 ? -15.630 0.761 7.715 1.00 95.69 234 LYS A CA 1
ATOM 1867 C C . LYS A 1 234 ? -14.650 0.895 8.876 1.00 95.69 234 LYS A C 1
ATOM 1869 O O . LYS A 1 234 ? -15.081 1.297 9.953 1.00 95.69 234 LYS A O 1
ATOM 1874 N N . MET A 1 235 ? -13.357 0.621 8.698 1.00 96.31 235 MET A N 1
ATOM 1875 C CA . MET A 1 235 ? -12.385 0.663 9.800 1.00 96.31 235 MET A CA 1
ATOM 1876 C C . MET A 1 235 ? -12.330 2.044 10.466 1.00 96.31 235 MET A C 1
ATOM 1878 O O . MET A 1 235 ? -12.519 2.139 11.677 1.00 96.31 235 MET A O 1
ATOM 1882 N N . ALA A 1 236 ? -12.151 3.111 9.681 1.00 94.88 236 ALA A N 1
ATOM 1883 C CA . ALA A 1 236 ? -12.101 4.477 10.209 1.00 94.88 236 ALA A CA 1
ATOM 1884 C C . ALA A 1 236 ? -13.409 4.869 10.919 1.00 94.88 236 ALA A C 1
ATOM 1886 O O . ALA A 1 236 ? -13.368 5.442 12.001 1.00 94.88 236 ALA A O 1
ATOM 1887 N N . VAL A 1 237 ? -14.562 4.481 10.361 1.00 95.38 237 VAL A N 1
ATOM 1888 C CA . VAL A 1 237 ? -15.886 4.750 10.946 1.00 95.38 237 VAL A CA 1
ATOM 1889 C C . VAL A 1 237 ? -16.044 4.082 12.314 1.00 95.38 237 VAL A C 1
ATOM 1891 O O . VAL A 1 237 ? -16.488 4.729 13.259 1.00 95.38 237 VAL A O 1
ATOM 1894 N N . ASN A 1 238 ? -15.661 2.807 12.451 1.00 95.88 238 ASN A N 1
ATOM 1895 C CA . ASN A 1 238 ? -15.783 2.092 13.728 1.00 95.88 238 ASN A CA 1
ATOM 1896 C C . ASN A 1 238 ? -14.806 2.649 14.776 1.00 95.88 238 ASN A C 1
ATOM 1898 O O . ASN A 1 238 ? -15.200 2.862 15.920 1.00 95.88 238 ASN A O 1
ATOM 1902 N N . ILE A 1 239 ? -13.560 2.953 14.388 1.00 95.06 239 ILE A N 1
ATOM 1903 C CA . ILE A 1 239 ? -12.591 3.607 15.283 1.00 95.06 239 ILE A CA 1
ATOM 1904 C C . ILE A 1 239 ? -13.122 4.974 15.741 1.00 95.06 239 ILE A C 1
ATOM 1906 O O . ILE A 1 239 ? -13.072 5.284 16.930 1.00 95.06 239 ILE A O 1
ATOM 1910 N N . ASN A 1 240 ? -13.675 5.773 14.826 1.00 95.44 240 ASN A N 1
ATOM 1911 C CA . ASN A 1 240 ? -14.254 7.078 15.143 1.00 95.44 240 ASN A CA 1
ATOM 1912 C C . ASN A 1 240 ? -15.492 6.971 16.038 1.00 95.44 240 ASN A C 1
ATOM 1914 O O . ASN A 1 240 ? -15.690 7.835 16.888 1.00 95.44 240 ASN A O 1
ATOM 1918 N N . ALA A 1 241 ? -16.320 5.937 15.879 1.00 94.62 241 ALA A N 1
ATOM 1919 C CA . ALA A 1 241 ? -17.469 5.707 16.753 1.00 94.62 241 ALA A CA 1
ATOM 1920 C C . ALA A 1 241 ? -17.022 5.458 18.202 1.00 94.62 241 ALA A C 1
ATOM 1922 O O . ALA A 1 241 ? -17.516 6.123 19.113 1.00 94.62 241 ALA A O 1
ATOM 1923 N N . ILE A 1 242 ? -16.020 4.590 18.395 1.00 93.81 242 ILE A N 1
ATOM 1924 C CA . ILE A 1 242 ? -15.405 4.342 19.710 1.00 93.81 242 ILE A CA 1
ATOM 1925 C C . ILE A 1 242 ? -14.801 5.641 20.264 1.00 93.81 242 ILE A C 1
ATOM 1927 O O . ILE A 1 242 ? -15.006 5.987 21.425 1.00 93.81 242 ILE A O 1
ATOM 1931 N N . ALA A 1 243 ? -14.090 6.395 19.423 1.00 93.19 243 ALA A N 1
ATOM 1932 C CA . ALA A 1 243 ? -13.461 7.655 19.804 1.00 93.19 243 ALA A CA 1
ATOM 1933 C C . ALA A 1 243 ? -14.468 8.707 20.287 1.00 93.19 243 ALA A C 1
ATOM 1935 O O . ALA A 1 243 ? -14.276 9.308 21.342 1.00 93.19 243 ALA A O 1
ATOM 1936 N N . ARG A 1 244 ? -15.567 8.896 19.547 1.00 92.75 244 ARG A N 1
ATOM 1937 C CA . ARG A 1 244 ? -16.634 9.843 19.902 1.00 92.75 244 ARG A CA 1
ATOM 1938 C C . ARG A 1 244 ? -17.293 9.479 21.221 1.00 92.75 244 ARG A C 1
ATOM 1940 O O . ARG A 1 244 ? -17.572 10.367 22.018 1.00 92.75 244 ARG A O 1
ATOM 1947 N N . GLN A 1 245 ? -17.504 8.189 21.470 1.00 89.44 245 GLN A N 1
ATOM 1948 C CA . GLN A 1 245 ? -18.077 7.735 22.731 1.00 89.44 245 GLN A CA 1
ATOM 1949 C C . GLN A 1 245 ? -17.176 8.045 23.933 1.00 89.44 245 GLN A C 1
ATOM 1951 O O . GLN A 1 245 ? -17.680 8.294 25.023 1.00 89.44 245 GLN A O 1
ATOM 1956 N N . ARG A 1 246 ? -15.859 8.101 23.720 1.00 86.19 246 ARG A N 1
ATOM 1957 C CA . ARG A 1 246 ? -14.862 8.499 24.729 1.00 86.19 246 ARG A CA 1
ATOM 1958 C C . ARG A 1 246 ? -14.568 9.998 24.745 1.00 86.19 246 ARG A C 1
ATOM 1960 O O . ARG A 1 246 ? -13.582 10.424 25.334 1.00 86.19 246 ARG A O 1
ATOM 1967 N N . GLY A 1 247 ? -15.368 10.804 24.047 1.00 85.75 247 GLY A N 1
ATOM 1968 C CA . GLY A 1 247 ? -15.173 12.253 23.979 1.00 85.75 247 GLY A CA 1
ATOM 1969 C C . GLY A 1 247 ? -13.894 12.690 23.256 1.00 85.75 247 GLY A C 1
ATOM 1970 O O . GLY A 1 247 ? -13.477 13.838 23.399 1.00 85.75 247 GLY A O 1
ATOM 1971 N N . ALA A 1 248 ? -13.254 11.814 22.473 1.00 86.56 248 ALA A N 1
ATOM 1972 C CA . ALA A 1 248 ? -12.069 12.186 21.713 1.00 86.56 248 ALA A CA 1
ATOM 1973 C C . ALA A 1 248 ? -12.446 13.144 20.571 1.00 86.56 248 ALA A C 1
ATOM 1975 O O . ALA A 1 248 ? -13.322 12.861 19.751 1.00 86.56 248 ALA A O 1
ATOM 1976 N N . THR A 1 249 ? -11.751 14.278 20.502 1.00 81.56 249 THR A N 1
ATOM 1977 C CA . THR A 1 249 ? -11.975 15.321 19.488 1.00 81.56 249 THR A CA 1
ATOM 1978 C C . THR A 1 249 ? -11.216 15.059 18.191 1.00 81.56 249 THR A C 1
ATOM 1980 O O . THR A 1 249 ? -11.638 15.498 17.123 1.00 81.56 249 THR A O 1
ATOM 1983 N N . ASN A 1 250 ? -10.102 14.330 18.267 1.00 83.31 250 ASN A N 1
ATOM 1984 C CA . ASN A 1 250 ? -9.310 13.972 17.103 1.00 83.31 250 ASN A CA 1
ATOM 1985 C C . ASN A 1 250 ? -9.860 12.689 16.471 1.00 83.31 250 ASN A C 1
ATOM 1987 O O . ASN A 1 250 ? -9.872 11.639 17.110 1.00 83.31 250 ASN A O 1
ATOM 1991 N N . LEU A 1 251 ? -10.312 12.777 15.221 1.00 89.56 251 LEU A N 1
ATOM 1992 C CA . LEU A 1 251 ? -10.923 11.670 14.490 1.00 89.56 251 LEU A CA 1
ATOM 1993 C C . LEU A 1 251 ? -10.067 11.282 13.287 1.00 89.56 251 LEU A C 1
ATOM 1995 O O . LEU A 1 251 ? -9.401 12.108 12.663 1.00 89.56 251 LEU A O 1
ATOM 1999 N N . MET A 1 252 ? -10.114 10.004 12.939 1.00 90.75 252 MET A N 1
ATOM 2000 C CA . MET A 1 252 ? -9.444 9.474 11.764 1.00 90.75 252 MET A CA 1
ATOM 2001 C C . MET A 1 252 ? -10.166 9.939 10.484 1.00 90.75 252 MET A C 1
ATOM 2003 O O . MET A 1 252 ? -11.400 9.914 10.439 1.00 90.75 252 MET A O 1
ATOM 2007 N N . PRO A 1 253 ? -9.441 10.333 9.421 1.00 87.75 253 PRO A N 1
ATOM 2008 C CA . PRO A 1 253 ? -10.060 10.739 8.164 1.00 87.75 253 PRO A CA 1
ATOM 2009 C C . PRO A 1 253 ? -10.727 9.545 7.464 1.00 87.75 253 PRO A C 1
ATOM 2011 O O . PRO A 1 253 ? -10.062 8.648 6.946 1.00 87.75 253 PRO A O 1
ATOM 2014 N N . GLU A 1 254 ? -12.060 9.555 7.408 1.00 90.50 254 GLU A N 1
ATOM 2015 C CA . GLU A 1 254 ? -12.863 8.466 6.827 1.00 90.50 254 GLU A CA 1
ATOM 2016 C C . GLU A 1 254 ? -12.660 8.319 5.312 1.00 90.50 254 GLU A C 1
ATOM 2018 O O . GLU A 1 254 ? -12.718 7.208 4.785 1.00 90.50 254 GLU A O 1
ATOM 2023 N N . GLY A 1 255 ? -12.333 9.419 4.622 1.00 89.19 255 GLY A N 1
ATOM 2024 C CA . GLY A 1 255 ? -12.114 9.432 3.174 1.00 89.19 255 GLY A CA 1
ATOM 2025 C C . GLY A 1 255 ? -11.039 8.445 2.717 1.00 89.19 255 GLY A C 1
ATOM 2026 O O . GLY A 1 255 ? -11.258 7.716 1.755 1.00 89.19 255 GLY A O 1
ATOM 2027 N N . LEU A 1 256 ? -9.922 8.328 3.448 1.00 88.25 256 LEU A N 1
ATOM 2028 C CA . LEU A 1 256 ? -8.854 7.379 3.101 1.00 88.25 256 LEU A CA 1
ATOM 2029 C C . LEU A 1 256 ? -9.329 5.921 3.157 1.00 88.25 256 LEU A C 1
ATOM 2031 O O . LEU A 1 256 ? -8.916 5.113 2.325 1.00 88.25 256 LEU A O 1
ATOM 2035 N N . GLY A 1 257 ? -10.224 5.599 4.096 1.00 89.25 257 GLY A N 1
ATOM 2036 C CA . GLY A 1 257 ? -10.787 4.257 4.229 1.00 89.25 257 GLY A CA 1
ATOM 2037 C C . GLY A 1 257 ? -11.614 3.852 3.013 1.00 89.25 257 GLY A C 1
ATOM 2038 O O . GLY A 1 257 ? -11.563 2.693 2.615 1.00 89.25 257 GLY A O 1
ATOM 2039 N N . VAL A 1 258 ? -12.336 4.794 2.398 1.00 92.75 258 VAL A N 1
ATOM 2040 C CA . VAL A 1 258 ? -13.146 4.562 1.187 1.00 92.75 258 VAL A CA 1
ATOM 2041 C C . VAL A 1 258 ? -12.302 4.637 -0.090 1.00 92.75 258 VAL A C 1
ATOM 2043 O O . VAL A 1 258 ? -12.562 3.903 -1.041 1.00 92.75 258 VAL A O 1
ATOM 2046 N N . THR A 1 259 ? -11.249 5.455 -0.116 1.00 94.00 259 THR A N 1
ATOM 2047 C CA . THR A 1 259 ? -10.347 5.556 -1.273 1.00 94.00 259 THR A CA 1
ATOM 2048 C C . THR A 1 259 ? -9.573 4.260 -1.523 1.00 94.00 259 THR A C 1
ATOM 2050 O O . THR A 1 259 ? -9.455 3.838 -2.671 1.00 94.00 259 THR A O 1
ATOM 2053 N N . ILE A 1 260 ? -9.077 3.594 -0.473 1.00 95.06 260 ILE A N 1
ATOM 2054 C CA . ILE A 1 260 ? -8.342 2.318 -0.586 1.00 95.06 260 ILE A CA 1
ATOM 2055 C C . ILE A 1 260 ? -9.106 1.254 -1.399 1.00 95.06 260 ILE A C 1
ATOM 2057 O O . ILE A 1 260 ? -8.551 0.766 -2.383 1.00 95.06 260 ILE A O 1
ATOM 2061 N N . PRO A 1 261 ? -10.352 0.877 -1.055 1.00 94.62 261 PRO A N 1
ATOM 2062 C CA . PRO A 1 261 ? -11.086 -0.152 -1.780 1.00 94.62 261 PRO A CA 1
ATOM 2063 C C . PRO A 1 261 ? -11.418 0.260 -3.220 1.00 94.62 261 PRO A C 1
ATOM 2065 O O . PRO A 1 261 ? -11.326 -0.582 -4.110 1.00 94.62 261 PRO A O 1
ATOM 2068 N N . ILE A 1 262 ? -11.709 1.542 -3.483 1.00 94.06 262 ILE A N 1
ATOM 2069 C CA . ILE A 1 262 ? -11.898 2.050 -4.856 1.00 94.06 262 ILE A CA 1
ATOM 2070 C C . ILE A 1 262 ? -10.627 1.827 -5.683 1.00 94.06 262 ILE A C 1
ATOM 2072 O O . ILE A 1 262 ? -10.690 1.277 -6.781 1.00 94.06 262 ILE A O 1
ATOM 2076 N N . LEU A 1 263 ? -9.465 2.203 -5.141 1.00 94.12 263 LEU A N 1
ATOM 2077 C CA . LEU A 1 263 ? -8.181 2.005 -5.812 1.00 94.12 263 LEU A CA 1
ATOM 2078 C C . LEU A 1 263 ? -7.867 0.521 -6.022 1.00 94.12 263 LEU A C 1
ATOM 2080 O O . LEU A 1 263 ? -7.377 0.166 -7.088 1.00 94.12 263 LEU A O 1
ATOM 2084 N N . ILE A 1 264 ? -8.198 -0.351 -5.064 1.00 93.62 264 ILE A N 1
ATOM 2085 C CA . ILE A 1 264 ? -8.020 -1.805 -5.208 1.00 93.62 264 ILE A CA 1
ATOM 2086 C C . ILE A 1 264 ? -8.852 -2.344 -6.376 1.00 93.62 264 ILE A C 1
ATOM 2088 O O . ILE A 1 264 ? -8.334 -3.109 -7.183 1.00 93.62 264 ILE A O 1
ATOM 2092 N N . VAL A 1 265 ? -10.105 -1.913 -6.534 1.00 92.88 265 VAL A N 1
ATOM 2093 C CA . VAL A 1 265 ? -10.943 -2.328 -7.675 1.00 92.88 265 VAL A CA 1
ATOM 2094 C C . VAL A 1 265 ? -10.378 -1.816 -9.003 1.00 92.88 265 VAL A C 1
ATOM 2096 O O . VAL A 1 265 ? -10.355 -2.554 -9.987 1.00 92.88 265 VAL A O 1
ATOM 2099 N N . LEU A 1 266 ? -9.846 -0.591 -9.033 1.00 92.06 266 LEU A N 1
ATOM 2100 C CA . LEU A 1 266 ? -9.201 -0.039 -10.230 1.00 92.06 266 LEU A CA 1
ATOM 2101 C C . LEU A 1 266 ? -7.928 -0.798 -10.638 1.00 92.06 266 LEU A C 1
ATOM 2103 O O . LEU A 1 266 ? -7.499 -0.665 -11.785 1.00 92.06 266 LEU A O 1
ATOM 2107 N N . THR A 1 267 ? -7.355 -1.636 -9.762 1.00 92.00 267 THR A N 1
ATOM 2108 C CA . THR A 1 267 ? -6.185 -2.453 -10.125 1.00 92.00 267 THR A CA 1
ATOM 2109 C C . THR A 1 267 ? -6.476 -3.549 -11.149 1.00 92.00 267 THR A C 1
ATOM 2111 O O . THR A 1 267 ? -5.541 -4.073 -11.748 1.00 92.00 267 THR A O 1
ATOM 2114 N N . ILE A 1 268 ? -7.752 -3.853 -11.408 1.00 90.56 268 ILE A N 1
ATOM 2115 C CA . ILE A 1 268 ? -8.173 -4.812 -12.441 1.00 90.56 268 ILE A CA 1
ATOM 2116 C C . ILE A 1 268 ? -7.795 -4.323 -13.849 1.00 90.56 268 ILE A C 1
ATOM 2118 O O . ILE A 1 268 ? -7.558 -5.136 -14.740 1.00 90.56 268 ILE A O 1
ATOM 2122 N N . ILE A 1 269 ? -7.729 -3.005 -14.064 1.00 90.06 269 ILE A N 1
ATOM 2123 C CA . ILE A 1 269 ? -7.389 -2.426 -15.366 1.00 90.06 269 ILE A CA 1
ATOM 2124 C C . ILE A 1 269 ? -5.880 -2.614 -15.608 1.00 90.06 269 ILE A C 1
ATOM 2126 O O . ILE A 1 269 ? -5.080 -2.083 -14.831 1.00 90.06 269 ILE A O 1
ATOM 2130 N N . PRO A 1 270 ? -5.455 -3.322 -16.675 1.00 85.25 270 PRO A N 1
ATOM 2131 C CA . PRO A 1 270 ? -4.037 -3.515 -16.982 1.00 85.25 270 PRO A CA 1
ATOM 2132 C C . PRO A 1 270 ? -3.285 -2.183 -17.121 1.00 85.25 270 PRO A C 1
ATOM 2134 O O . PRO A 1 270 ? -3.866 -1.181 -17.536 1.00 85.25 270 PRO A O 1
ATOM 2137 N N . TYR A 1 271 ? -1.988 -2.173 -16.790 1.00 82.44 271 TYR A N 1
ATOM 2138 C CA . TYR A 1 271 ? -1.093 -0.997 -16.734 1.00 82.44 271 TYR A CA 1
ATOM 2139 C C . TYR A 1 271 ? -1.470 0.055 -15.680 1.00 82.44 271 TYR A C 1
ATOM 2141 O O . TYR A 1 271 ? -0.643 0.395 -14.833 1.00 82.44 271 TYR A O 1
ATOM 2149 N N . LEU A 1 272 ? -2.724 0.515 -15.663 1.00 81.19 272 LEU A N 1
ATOM 2150 C CA . LEU A 1 272 ? -3.242 1.418 -14.636 1.00 81.19 272 LEU A CA 1
ATOM 2151 C C . LEU A 1 272 ? -3.138 0.776 -13.248 1.00 81.19 272 LEU A C 1
ATOM 2153 O O . LEU A 1 272 ? -2.689 1.413 -12.296 1.00 81.19 272 LEU A O 1
ATOM 2157 N N . GLY A 1 273 ? -3.468 -0.510 -13.146 1.00 86.19 273 GLY A N 1
ATOM 2158 C CA . GLY A 1 273 ? -3.360 -1.252 -11.902 1.00 86.19 273 GLY A CA 1
ATOM 2159 C C . GLY A 1 273 ? -1.938 -1.380 -11.378 1.00 86.19 273 GLY A C 1
ATOM 2160 O O . GLY A 1 273 ? -1.753 -1.382 -10.165 1.00 86.19 273 GLY A O 1
ATOM 2161 N N . PHE A 1 274 ? -0.928 -1.385 -12.252 1.00 82.38 274 PHE A N 1
ATOM 2162 C CA . PHE A 1 274 ? 0.470 -1.399 -11.824 1.00 82.38 274 PHE A CA 1
ATOM 2163 C C . PHE A 1 274 ? 0.848 -0.085 -11.127 1.00 82.38 274 PHE A C 1
ATOM 2165 O O . PHE A 1 274 ? 1.355 -0.096 -10.003 1.00 82.38 274 PHE A O 1
ATOM 2172 N N . VAL A 1 275 ? 0.517 1.051 -11.751 1.00 85.19 275 VAL A N 1
ATOM 2173 C CA . VAL A 1 275 ? 0.761 2.388 -11.182 1.00 85.19 275 VAL A CA 1
ATOM 2174 C C . VAL A 1 275 ? -0.018 2.574 -9.878 1.00 85.19 275 VAL A C 1
ATOM 2176 O O . VAL A 1 275 ? 0.542 3.015 -8.871 1.00 85.19 275 VAL A O 1
ATOM 2179 N N . ILE A 1 276 ? -1.295 2.180 -9.860 1.00 89.75 276 ILE A N 1
ATOM 2180 C CA . ILE A 1 276 ? -2.130 2.264 -8.659 1.00 89.75 276 ILE A CA 1
ATOM 2181 C C . ILE A 1 276 ? -1.580 1.368 -7.546 1.00 89.75 276 ILE A C 1
ATOM 2183 O O . ILE A 1 276 ? -1.506 1.820 -6.408 1.00 89.75 276 ILE A O 1
ATOM 2187 N N . SER A 1 277 ? -1.151 0.138 -7.843 1.00 87.56 277 SER A N 1
ATOM 2188 C CA . SER A 1 277 ? -0.595 -0.786 -6.843 1.00 87.56 277 SER A CA 1
ATOM 2189 C C . SER A 1 277 ? 0.678 -0.237 -6.190 1.00 87.56 277 SER A C 1
ATOM 2191 O O . SER A 1 277 ? 0.884 -0.415 -4.984 1.00 87.56 277 SER A O 1
ATOM 2193 N N . LEU A 1 278 ? 1.514 0.472 -6.955 1.00 86.69 278 LEU A N 1
ATOM 2194 C CA . LEU A 1 278 ? 2.691 1.168 -6.428 1.00 86.69 278 LEU A CA 1
ATOM 2195 C C . LEU A 1 278 ? 2.295 2.261 -5.431 1.00 86.69 278 LEU A C 1
ATOM 2197 O O . LEU A 1 278 ? 2.751 2.249 -4.287 1.00 86.69 278 LEU A O 1
ATOM 2201 N N . ILE A 1 279 ? 1.405 3.170 -5.836 1.00 88.94 279 ILE A N 1
ATOM 2202 C CA . ILE 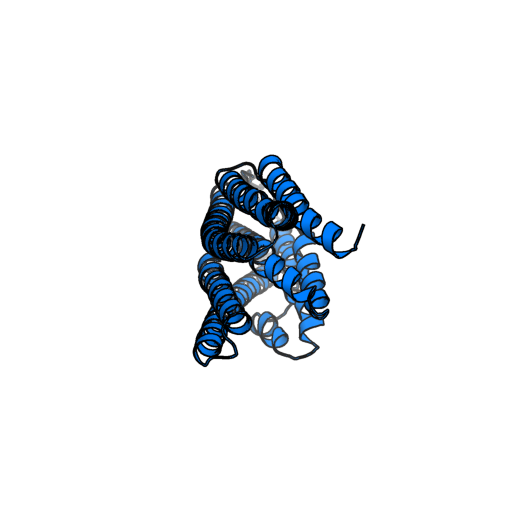A 1 279 ? 0.950 4.289 -4.994 1.00 88.94 279 ILE A CA 1
ATOM 2203 C C . ILE A 1 279 ? 0.215 3.770 -3.750 1.00 88.94 279 ILE A C 1
ATOM 2205 O O . ILE A 1 279 ? 0.449 4.230 -2.628 1.00 88.94 279 ILE A O 1
ATOM 2209 N N . LEU A 1 280 ? -0.665 2.789 -3.936 1.00 92.25 280 LEU A N 1
ATOM 2210 C CA . LEU A 1 280 ? -1.485 2.214 -2.881 1.00 92.25 280 LEU A CA 1
ATOM 2211 C C . LEU A 1 280 ? -0.624 1.507 -1.828 1.00 92.25 280 LEU A C 1
ATOM 2213 O O . LEU A 1 280 ? -0.770 1.795 -0.638 1.00 92.25 280 LEU A O 1
ATOM 2217 N N . GLY A 1 281 ? 0.273 0.614 -2.257 1.00 89.06 281 GLY A N 1
ATOM 2218 C CA . GLY A 1 281 ? 1.105 -0.184 -1.356 1.00 89.06 281 GLY A CA 1
ATOM 2219 C C . GLY A 1 281 ? 2.201 0.620 -0.656 1.00 89.06 281 GLY A C 1
ATOM 2220 O O . GLY A 1 281 ? 2.479 0.380 0.516 1.00 89.06 281 GLY A O 1
ATOM 2221 N N . LEU A 1 282 ? 2.799 1.610 -1.330 1.00 89.12 282 LEU A N 1
ATOM 2222 C CA . LEU A 1 282 ? 3.912 2.381 -0.759 1.00 89.12 282 LEU A CA 1
ATOM 2223 C C . LEU A 1 282 ? 3.479 3.596 0.056 1.00 89.12 282 LEU A C 1
ATOM 2225 O O . LEU A 1 282 ? 4.173 3.962 1.005 1.00 89.12 282 LEU A O 1
ATOM 2229 N N . LEU A 1 283 ? 2.364 4.233 -0.304 1.00 90.44 283 LEU A N 1
ATOM 2230 C CA . LEU A 1 283 ? 1.964 5.502 0.302 1.00 90.44 283 LEU A CA 1
ATOM 2231 C C . LEU A 1 283 ? 0.663 5.352 1.084 1.00 90.44 283 LEU A C 1
ATOM 2233 O O . LEU A 1 283 ? 0.643 5.530 2.301 1.00 90.44 283 LEU A O 1
ATOM 2237 N N . ILE A 1 284 ? -0.428 4.998 0.406 1.00 91.81 284 ILE A N 1
ATOM 2238 C CA . ILE A 1 284 ? -1.774 5.136 0.979 1.00 91.81 284 ILE A CA 1
ATOM 2239 C C . ILE A 1 284 ? -2.012 4.136 2.117 1.00 91.81 284 ILE A C 1
ATOM 2241 O O . ILE A 1 284 ? -2.416 4.539 3.210 1.00 91.81 284 ILE A O 1
ATOM 2245 N N . VAL A 1 285 ? -1.737 2.848 1.895 1.00 94.06 285 VAL A N 1
ATOM 2246 C CA . VAL A 1 285 ? -1.953 1.795 2.901 1.00 94.06 285 VAL A CA 1
ATOM 2247 C C . VAL A 1 285 ? -1.077 2.008 4.146 1.00 94.06 285 VAL A C 1
ATOM 2249 O O . VAL A 1 285 ? -1.627 2.009 5.250 1.00 94.06 285 VAL A O 1
ATOM 2252 N N . PRO A 1 286 ? 0.243 2.261 4.034 1.00 92.50 286 PRO A N 1
ATOM 2253 C CA . PRO A 1 286 ? 1.086 2.557 5.190 1.00 92.50 286 PRO A CA 1
ATOM 2254 C C . PRO A 1 286 ? 0.619 3.761 6.003 1.00 92.50 286 PRO A C 1
ATOM 2256 O O . PRO A 1 286 ? 0.620 3.697 7.236 1.00 92.50 286 PRO A O 1
ATOM 2259 N N . ILE A 1 287 ? 0.203 4.844 5.337 1.00 92.06 287 ILE A N 1
ATOM 2260 C CA . ILE A 1 287 ? -0.303 6.050 6.004 1.00 92.06 287 ILE A CA 1
ATOM 2261 C C . ILE A 1 287 ? -1.594 5.724 6.757 1.00 92.06 287 ILE A C 1
ATOM 2263 O O . ILE A 1 287 ? -1.684 5.991 7.958 1.00 92.06 287 ILE A O 1
ATOM 2267 N N . PHE A 1 288 ? -2.561 5.097 6.086 1.00 95.06 288 PHE A N 1
ATOM 2268 C CA . PHE A 1 288 ? -3.857 4.751 6.668 1.00 95.06 288 PHE A CA 1
ATOM 2269 C C . PHE A 1 288 ? -3.723 3.804 7.866 1.00 95.06 288 PHE A C 1
ATOM 2271 O O . PHE A 1 288 ? -4.248 4.081 8.945 1.00 95.06 288 PHE A O 1
ATOM 2278 N N . ILE A 1 289 ? -2.959 2.719 7.720 1.00 95.19 289 ILE A N 1
ATOM 2279 C CA . ILE A 1 289 ? -2.741 1.754 8.804 1.00 95.19 289 ILE A CA 1
ATOM 2280 C C . ILE A 1 289 ? -1.965 2.393 9.958 1.00 95.19 289 ILE A C 1
ATOM 2282 O O . ILE A 1 289 ? -2.284 2.153 11.121 1.00 95.19 289 ILE A O 1
ATOM 2286 N N . SER A 1 290 ? -0.994 3.265 9.673 1.00 92.56 290 SER A N 1
ATOM 2287 C CA . SER A 1 290 ? -0.295 4.009 10.727 1.00 92.56 290 SER A CA 1
ATOM 2288 C C . SER A 1 290 ? -1.240 4.913 11.516 1.00 92.56 290 SER A C 1
ATOM 2290 O O . SER A 1 290 ? -1.098 5.001 12.735 1.00 92.56 290 SER A O 1
ATOM 2292 N N . GLN A 1 291 ? -2.191 5.577 10.851 1.00 92.44 291 GLN A N 1
ATOM 2293 C CA . GLN A 1 291 ? -3.226 6.385 11.507 1.00 92.44 291 GLN A CA 1
ATOM 2294 C C . GLN A 1 291 ? -4.135 5.519 12.386 1.00 92.44 291 GLN A C 1
ATOM 2296 O O . GLN A 1 291 ? -4.314 5.834 13.564 1.00 92.44 291 GLN A O 1
ATOM 2301 N N . ALA A 1 292 ? -4.611 4.389 11.856 1.00 94.25 292 ALA A N 1
ATOM 2302 C CA . ALA A 1 292 ? -5.446 3.443 12.595 1.00 94.25 292 ALA A CA 1
ATOM 2303 C C . ALA A 1 292 ? -4.740 2.897 13.850 1.00 94.25 292 ALA A C 1
ATOM 2305 O O . ALA A 1 292 ? -5.336 2.866 14.928 1.00 94.25 292 ALA A O 1
ATOM 2306 N N . ILE A 1 293 ? -3.455 2.531 13.742 1.00 93.56 293 ILE A N 1
ATOM 2307 C CA . ILE A 1 293 ? -2.650 2.055 14.879 1.00 93.56 293 ILE A CA 1
ATOM 2308 C C . ILE A 1 293 ? -2.553 3.125 15.967 1.00 93.56 293 ILE A C 1
ATOM 2310 O O . ILE A 1 293 ? -2.793 2.823 17.131 1.00 93.56 293 ILE A O 1
ATOM 2314 N N . ARG A 1 294 ? -2.225 4.375 15.622 1.00 89.62 294 ARG A N 1
ATOM 2315 C CA . ARG A 1 294 ? -2.076 5.444 16.631 1.00 89.62 294 ARG A CA 1
ATOM 2316 C C . ARG A 1 294 ? -3.363 5.711 17.370 1.00 89.62 294 ARG A C 1
ATOM 2318 O O . ARG A 1 294 ? -3.339 5.853 18.586 1.00 89.62 294 ARG A O 1
ATOM 2325 N N . MET A 1 295 ? -4.460 5.789 16.624 1.00 91.31 295 MET A N 1
ATOM 2326 C CA . MET A 1 295 ? -5.760 6.054 17.209 1.00 91.31 295 MET A CA 1
ATOM 2327 C C . MET A 1 295 ? -6.144 4.920 18.158 1.00 91.31 295 MET A C 1
ATOM 2329 O O . MET A 1 295 ? -6.519 5.167 19.298 1.00 91.31 295 MET A O 1
ATOM 2333 N N . SER A 1 296 ? -5.926 3.672 17.739 1.00 91.25 296 SER A N 1
ATOM 2334 C CA . SER A 1 296 ? -6.173 2.495 18.577 1.00 91.25 296 SER A CA 1
ATOM 2335 C C . SER A 1 296 ? -5.303 2.484 19.842 1.00 91.25 296 SER A C 1
ATOM 2337 O O . SER A 1 296 ? -5.804 2.210 20.928 1.00 91.25 296 SER A O 1
ATOM 2339 N N . VAL A 1 297 ? -4.018 2.849 19.740 1.00 90.06 297 VAL A N 1
ATOM 2340 C CA . VAL A 1 297 ? -3.119 2.978 20.903 1.00 90.06 297 VAL A CA 1
ATOM 2341 C C . VAL A 1 297 ? -3.592 4.079 21.855 1.00 90.06 297 VAL A C 1
ATOM 2343 O O . VAL A 1 297 ? -3.660 3.833 23.056 1.00 90.06 297 VAL A O 1
ATOM 2346 N N . SER A 1 298 ? -3.958 5.255 21.336 1.00 87.94 298 SER A N 1
ATOM 2347 C CA . SER A 1 298 ? -4.460 6.377 22.143 1.00 87.94 298 SER A CA 1
ATOM 2348 C C . SER A 1 298 ? -5.737 6.008 22.899 1.00 87.94 298 SER A C 1
ATOM 2350 O O . SER A 1 298 ? -5.870 6.332 24.076 1.00 87.94 298 SER A O 1
ATOM 2352 N N . LEU A 1 299 ? -6.665 5.312 22.237 1.00 88.31 299 LEU A N 1
ATOM 2353 C CA . LEU A 1 299 ? -7.917 4.856 22.846 1.00 88.31 299 LEU A CA 1
ATOM 2354 C C . LEU A 1 299 ? -7.676 3.754 23.886 1.00 88.31 299 LEU A C 1
ATOM 2356 O O . LEU A 1 299 ? -8.339 3.710 24.917 1.00 88.31 299 LEU A O 1
ATOM 2360 N N . SER A 1 300 ? -6.716 2.866 23.638 1.00 86.06 300 SER A N 1
ATOM 2361 C CA . SER A 1 300 ? -6.346 1.824 24.598 1.00 86.06 300 SER A CA 1
ATOM 2362 C C . SER A 1 300 ? -5.726 2.412 25.874 1.00 86.06 300 SER A C 1
ATOM 2364 O O . SER A 1 300 ? -6.011 1.937 26.970 1.00 86.06 300 SER A O 1
ATOM 2366 N N . GLN A 1 301 ? -4.939 3.487 25.754 1.00 84.50 301 GLN A N 1
ATOM 2367 C CA . GLN A 1 301 ? -4.362 4.193 26.903 1.00 84.50 301 GLN A CA 1
ATOM 2368 C C . GLN A 1 301 ? -5.411 4.963 27.714 1.00 84.50 301 GLN A C 1
ATOM 2370 O O . GLN A 1 301 ? -5.350 4.940 28.941 1.00 84.50 301 GLN A O 1
ATOM 2375 N N . SER A 1 302 ? -6.395 5.601 27.064 1.00 80.81 302 SER A N 1
ATOM 2376 C CA . SER A 1 302 ? -7.443 6.345 27.781 1.00 80.81 302 SER A CA 1
ATOM 2377 C C . SER A 1 302 ? -8.275 5.444 28.700 1.00 80.81 302 SER A C 1
ATOM 2379 O O . SER A 1 302 ? -8.617 5.852 29.803 1.00 80.81 302 SER A O 1
ATOM 2381 N N . ASN A 1 303 ? -8.522 4.193 28.293 1.00 72.81 303 ASN A N 1
ATOM 2382 C CA . ASN A 1 303 ? -9.233 3.211 29.118 1.00 72.81 303 ASN A CA 1
ATOM 2383 C C . ASN A 1 303 ? -8.505 2.870 30.425 1.00 72.81 303 ASN A C 1
ATOM 2385 O O . ASN A 1 303 ? -9.158 2.543 31.410 1.00 72.81 303 ASN A O 1
ATOM 2389 N N . GLN A 1 304 ? -7.168 2.896 30.445 1.00 65.19 304 GLN A N 1
ATOM 2390 C CA . GLN A 1 304 ? -6.424 2.544 31.657 1.00 65.19 304 GLN A CA 1
ATOM 2391 C C . GLN A 1 304 ? -6.600 3.599 32.749 1.00 65.19 304 GLN A C 1
ATOM 2393 O O . GLN A 1 304 ? -6.715 3.243 33.917 1.00 65.19 304 GLN A O 1
ATOM 2398 N N . VAL A 1 305 ? -6.683 4.875 32.364 1.00 64.06 305 VAL A N 1
ATOM 2399 C CA . VAL A 1 305 ? -6.840 5.997 33.301 1.00 64.06 305 VAL A CA 1
ATOM 2400 C C . VAL A 1 305 ? -8.219 5.997 33.962 1.00 64.06 305 VAL A C 1
ATOM 2402 O O . VAL A 1 305 ? -8.329 6.348 35.127 1.00 64.06 305 VAL A O 1
ATOM 2405 N N . GLU A 1 306 ? -9.269 5.570 33.258 1.00 60.50 306 GLU A N 1
ATOM 2406 C CA . GLU A 1 306 ? -10.619 5.467 33.839 1.00 60.50 306 GLU A CA 1
ATOM 2407 C C . GLU A 1 306 ? -10.765 4.297 34.829 1.00 60.50 306 GLU A C 1
ATOM 2409 O O . GLU A 1 306 ? -11.712 4.271 35.612 1.00 60.50 306 GLU A O 1
ATOM 2414 N N . SER A 1 307 ? -9.848 3.322 34.796 1.00 56.25 307 SER A N 1
ATOM 2415 C CA . SER A 1 307 ? -9.890 2.123 35.649 1.00 56.25 307 SER A CA 1
ATOM 2416 C C . SER A 1 307 ? -9.065 2.211 36.942 1.00 56.25 307 SER A C 1
ATOM 2418 O O . SER A 1 307 ? -9.115 1.276 37.741 1.00 56.25 307 SER A O 1
ATOM 2420 N N . THR A 1 308 ? -8.304 3.294 37.134 1.00 48.78 308 THR A N 1
ATOM 2421 C CA . THR A 1 308 ? -7.475 3.569 38.327 1.00 48.78 308 THR A CA 1
ATOM 2422 C C . THR A 1 308 ? -8.097 4.640 39.201 1.00 48.78 308 THR A C 1
ATOM 2424 O O . THR A 1 308 ? -8.145 4.431 40.431 1.00 48.78 308 THR A O 1
#